Protein AF-A0A966SPL9-F1 (afdb_monomer)

Secondary structure (DSSP, 8-state):
----------S--SSSSSSSSSSSSS--HHHHHHH-GGG--EEEE-SS---EEEE-TT---EEEEEEEEEGGGTEEEEEEEEETTTHHHHHTT----EE-SS--TTPEEEPEEETTSPPPS-SEEEEE-TTSSEEEEEETTEEEEEEEPP-EE-HHHHHHHHHHHHHHHHTTS-TTS-EEE--SSSHHHHHHHHHHHHTT-SSEEE-TTHHHHHHHTT--EEETTEEE------SHHHHHHHHHTT-TT------

pLDDT: mean 76.01, std 19.86, range [29.89, 97.44]

Foldseek 3Di:
DDDDDDDDDDDDPPPPPPPPDPPPPPDQLLCCLVVPVVLWKKKDQDQQFVWWWKDAPVDPKIKIKTWIATPVVRDIDIWIDIPPQQVVCQVVLHDGDTDDNDDDPRIDIAAEDEPPDDDDPDQWHKYQYPSNFWIWIHHNNDTDDRTGHHMGIDCVSVVVSVLCSLVSNCVVPDLADAEEFADLQQPVSVVSQVSSVVVRRDHGHYDVRGPLVCLLVVHWDADPVGTDSDDDLVDPVSVVSSVVSNSPDDPPDDD

Sequence (255 aa):
MKAARILTSLLLAGTLLLTGCQMYDEYGLTHKLWADPSLTDRYTPAGAPNLKSFQRPTSTRTLVAYDEHRERDSSDRRRAFYLPDSAKALAAHRKPGFASSTPGPDWVEIPVITADQAAPDATLYLRLAADNQTFTIFRNGVPDGPYQLPTYVDQSSTAFRVVMTPVAVVAGVPPEQPIVCYCAAGFRSSIMARRLAQAGHREVFNLEGAIFDWACEGRPLVNEHGATQAVHPFNWMGRLMLQRQHCAAVPALRH

Solvent-accessible surface area (backbone atoms only — not comparable to full-atom values): 15230 Å² total; per-residue (Å²): 136,83,88,83,90,85,83,92,85,89,88,85,88,81,85,89,86,84,83,88,80,86,70,75,88,84,68,49,50,45,53,49,63,73,67,41,65,91,60,52,40,40,37,33,59,23,90,72,22,72,68,42,33,33,31,36,92,94,46,91,50,35,38,42,30,32,28,33,27,32,60,83,78,71,43,75,43,81,40,16,32,42,37,73,82,27,51,72,27,40,78,64,53,35,79,56,74,68,49,78,64,70,80,62,91,74,50,44,77,38,54,63,39,51,65,89,51,77,83,69,102,57,56,52,36,35,38,32,37,89,80,53,42,38,33,34,39,30,50,74,82,44,79,50,70,80,40,56,60,60,46,34,72,43,64,67,38,53,54,49,42,67,66,42,40,60,57,31,72,44,68,89,57,60,46,80,52,77,42,77,29,61,34,64,74,28,64,70,15,44,56,44,30,52,51,43,42,74,72,59,31,74,42,60,37,55,42,78,58,12,54,47,45,42,48,43,70,66,48,93,40,72,54,101,90,38,83,46,76,83,74,86,44,91,49,73,66,41,45,48,52,57,63,70,48,85,35,84,81,60,81,77,83,76,132

Mean predicted aligned error: 16.23 Å

Radius of gyration: 30.05 Å; Cα contacts (8 Å, |Δi|>4): 388; chains: 1; bounding box: 77×42×101 Å

Nearest PDB structures (foldseek):
  6j7m-assembly2_N  TM=2.817E-01  e=2.361E-01  Pseudomonas aeruginosa PAO1
  7a0q-assembly1_A  TM=3.431E-01  e=6.034E-01  Fusarium vanettenii 77-13-4
  8pba-assembly1_B  TM=2.883E-01  e=2.985E-01  Caenorhabditis elegans
  6j7m-assembly1_M  TM=2.634E-01  e=5.061E-01  Pseudomonas aeruginosa PAO1

Structure (mmCIF, N/CA/C/O backbone):
data_AF-A0A966SPL9-F1
#
_entry.id   AF-A0A966SPL9-F1
#
loop_
_atom_site.group_PDB
_atom_site.id
_atom_site.type_symbol
_atom_site.label_atom_id
_atom_site.label_alt_id
_atom_site.label_comp_id
_atom_site.label_asym_id
_atom_site.label_entity_id
_atom_site.label_seq_id
_atom_site.pdbx_PDB_ins_code
_atom_site.Cartn_x
_atom_site.Cartn_y
_atom_site.Cartn_z
_atom_site.occupancy
_atom_site.B_iso_or_equiv
_atom_site.auth_seq_id
_atom_site.auth_comp_id
_atom_site.auth_asym_id
_atom_site.auth_atom_id
_atom_site.pdbx_PDB_model_num
ATOM 1 N N . MET A 1 1 ? 51.959 8.895 -71.993 1.00 33.44 1 MET A N 1
ATOM 2 C CA . MET A 1 1 ? 52.442 7.931 -70.976 1.00 33.44 1 MET A CA 1
ATOM 3 C C . MET A 1 1 ? 51.565 8.047 -69.728 1.00 33.44 1 MET A C 1
ATOM 5 O O . MET A 1 1 ? 50.973 9.092 -69.522 1.00 33.44 1 MET A O 1
ATOM 9 N N . LYS A 1 2 ? 51.415 6.926 -69.017 1.00 31.05 2 LYS A N 1
ATOM 10 C CA . LYS A 1 2 ? 50.416 6.514 -68.003 1.00 31.05 2 LYS A CA 1
ATOM 11 C C . LYS A 1 2 ? 50.170 7.453 -66.791 1.00 31.05 2 LYS A C 1
ATOM 13 O O . LYS A 1 2 ? 51.139 7.985 -66.281 1.00 31.05 2 LYS A O 1
ATOM 18 N N . ALA A 1 3 ? 48.899 7.454 -66.325 1.00 32.91 3 ALA A N 1
ATOM 19 C CA . ALA A 1 3 ? 48.345 7.427 -64.939 1.00 32.91 3 ALA A CA 1
ATOM 20 C C . ALA A 1 3 ? 48.834 8.470 -63.886 1.00 32.91 3 ALA A C 1
ATOM 22 O O . ALA A 1 3 ? 49.954 8.931 -63.955 1.00 32.91 3 ALA A O 1
ATOM 23 N N . ALA A 1 4 ? 48.093 8.896 -62.852 1.00 29.89 4 ALA A N 1
ATOM 24 C CA . ALA A 1 4 ? 46.987 8.293 -62.107 1.00 29.89 4 ALA A CA 1
ATOM 25 C C . ALA A 1 4 ? 46.167 9.364 -61.338 1.00 29.89 4 ALA A C 1
ATOM 27 O O . ALA A 1 4 ? 46.662 10.442 -61.022 1.00 29.89 4 ALA A O 1
ATOM 28 N N . ARG A 1 5 ? 44.913 9.016 -61.013 1.00 42.62 5 ARG A N 1
ATOM 29 C CA . ARG A 1 5 ? 44.042 9.654 -60.002 1.00 42.62 5 ARG A CA 1
ATOM 30 C C . ARG A 1 5 ? 44.631 9.456 -58.593 1.00 42.62 5 ARG A C 1
ATOM 32 O O . ARG A 1 5 ? 45.257 8.420 -58.415 1.00 42.62 5 ARG A O 1
ATOM 39 N N . ILE A 1 6 ? 44.337 10.336 -57.617 1.00 34.09 6 ILE A N 1
ATOM 40 C CA . ILE A 1 6 ? 44.024 9.996 -56.201 1.00 34.09 6 ILE A CA 1
ATOM 41 C C . ILE A 1 6 ? 43.721 11.255 -55.343 1.00 34.09 6 ILE A C 1
ATOM 43 O O . ILE A 1 6 ? 44.465 12.227 -55.352 1.00 34.09 6 ILE A O 1
ATOM 47 N N . LEU A 1 7 ? 42.615 11.139 -54.592 1.00 31.17 7 LEU A N 1
ATOM 48 C CA . LEU A 1 7 ? 42.192 11.795 -53.340 1.00 31.17 7 LEU A CA 1
ATOM 49 C C . LEU A 1 7 ? 42.000 13.322 -53.250 1.00 31.17 7 LEU A C 1
ATOM 51 O O . LEU A 1 7 ? 42.842 14.075 -52.773 1.00 31.17 7 LEU A O 1
ATOM 55 N N . THR A 1 8 ? 40.751 13.718 -53.486 1.00 35.28 8 THR A N 1
ATOM 56 C CA . THR A 1 8 ? 40.053 14.781 -52.753 1.00 35.28 8 THR A CA 1
ATOM 57 C C . THR A 1 8 ? 39.432 14.159 -51.501 1.00 35.28 8 THR A C 1
ATOM 59 O O . THR A 1 8 ? 38.478 13.398 -51.643 1.00 35.28 8 THR A O 1
ATOM 62 N N . SER A 1 9 ? 39.962 14.405 -50.297 1.00 33.00 9 SER A N 1
ATOM 63 C CA . SER A 1 9 ? 39.219 14.355 -49.012 1.00 33.00 9 SER A CA 1
ATOM 64 C C . SER A 1 9 ? 40.163 14.524 -47.817 1.00 33.00 9 SER A C 1
ATOM 66 O O . SER A 1 9 ? 40.725 13.561 -47.314 1.00 33.00 9 SER A O 1
ATOM 68 N N . LEU A 1 10 ? 40.322 15.759 -47.341 1.00 35.53 10 LEU A N 1
ATOM 69 C CA . LEU A 1 10 ? 40.847 16.059 -46.005 1.00 35.53 10 LEU A CA 1
ATOM 70 C C . LEU A 1 10 ? 40.585 17.536 -45.713 1.00 35.53 10 LEU A C 1
ATOM 72 O O . LEU A 1 10 ? 41.369 18.376 -46.129 1.00 35.53 10 LEU A O 1
ATOM 76 N N . LEU A 1 11 ? 39.443 17.834 -45.081 1.00 31.98 11 LEU A N 1
ATOM 77 C CA . LEU A 1 11 ? 39.202 18.986 -44.189 1.00 31.98 11 LEU A CA 1
ATOM 78 C C . LEU A 1 11 ? 37.704 19.098 -43.862 1.00 31.98 11 LEU A C 1
ATOM 80 O O . LEU A 1 11 ? 37.014 20.014 -44.288 1.00 31.98 11 LEU A O 1
ATOM 84 N N . LEU A 1 12 ? 37.194 18.127 -43.101 1.00 31.31 12 LEU A N 1
ATOM 85 C CA . LEU A 1 12 ? 35.976 18.286 -42.291 1.00 31.31 12 LEU A CA 1
ATOM 86 C C . LEU A 1 12 ? 35.965 17.256 -41.146 1.00 31.31 12 LEU A C 1
ATOM 88 O O . LEU A 1 12 ? 34.978 16.588 -40.876 1.00 31.31 12 LEU A O 1
ATOM 92 N N . ALA A 1 13 ? 37.116 17.100 -40.486 1.00 32.72 13 ALA A N 1
ATOM 93 C CA . ALA A 1 13 ? 37.315 16.195 -39.350 1.00 32.72 13 ALA A CA 1
ATOM 94 C C . ALA A 1 13 ? 37.688 16.975 -38.074 1.00 32.72 13 ALA A C 1
ATOM 96 O O . ALA A 1 13 ? 38.577 16.574 -37.333 1.00 32.72 13 ALA A O 1
ATOM 97 N N . GLY A 1 14 ? 37.048 18.131 -37.852 1.00 33.28 14 GLY A N 1
ATOM 98 C CA . GLY A 1 14 ? 37.414 19.059 -36.774 1.00 33.28 14 GLY A CA 1
ATOM 99 C C . GLY A 1 14 ? 36.272 19.571 -35.894 1.00 33.28 14 GLY A C 1
ATOM 100 O O . GLY A 1 14 ? 36.529 20.416 -35.048 1.00 33.28 14 GLY A O 1
ATOM 101 N N . THR A 1 15 ? 35.028 19.106 -36.064 1.00 35.25 15 THR A N 1
ATOM 102 C CA . THR A 1 15 ? 33.867 19.658 -35.325 1.00 35.25 15 THR A CA 1
ATOM 103 C C . THR A 1 15 ? 32.837 18.621 -34.856 1.00 35.25 15 THR A C 1
ATOM 105 O O . THR A 1 15 ? 31.697 18.970 -34.576 1.00 35.25 15 THR A O 1
ATOM 108 N N . LEU A 1 16 ? 33.217 17.347 -34.705 1.00 34.78 16 LEU A N 1
ATOM 109 C CA . LEU A 1 16 ? 32.287 16.269 -34.312 1.00 34.78 16 LEU A CA 1
ATOM 110 C C . LEU A 1 16 ? 32.762 15.437 -33.106 1.00 34.78 16 LEU A C 1
ATOM 112 O O . LEU A 1 16 ? 32.490 14.245 -33.025 1.00 34.78 16 LEU A O 1
ATOM 116 N N . LEU A 1 17 ? 33.471 16.057 -32.155 1.00 34.91 17 LEU A N 1
ATOM 117 C CA . LEU A 1 17 ? 34.007 15.367 -30.967 1.00 34.91 17 LEU A CA 1
ATOM 118 C C . LEU A 1 17 ? 33.660 16.015 -29.612 1.00 34.91 17 LEU A C 1
ATOM 120 O O . LEU A 1 17 ? 34.337 15.747 -28.628 1.00 34.91 17 LEU A O 1
ATOM 124 N N . LEU A 1 18 ? 32.597 16.826 -29.512 1.00 32.50 18 LEU A N 1
ATOM 125 C CA . LEU A 1 18 ? 32.206 17.445 -28.227 1.00 32.50 18 LEU A CA 1
ATOM 126 C C . LEU A 1 18 ? 30.717 17.355 -27.843 1.00 32.50 18 LEU A C 1
ATOM 128 O O . LEU A 1 18 ? 30.295 18.031 -26.914 1.00 32.50 18 LEU A O 1
ATOM 132 N N . THR A 1 19 ? 29.909 16.493 -28.466 1.00 37.66 19 THR A N 1
ATOM 133 C CA . THR A 1 19 ? 28.493 16.308 -28.058 1.00 37.66 19 THR A CA 1
ATOM 134 C C . THR A 1 19 ? 28.155 14.900 -27.570 1.00 37.66 19 THR A C 1
ATOM 136 O O . THR A 1 19 ? 26.986 14.551 -27.439 1.00 37.66 19 THR A O 1
ATOM 139 N N . GLY A 1 20 ? 29.158 14.075 -27.271 1.00 35.81 20 GLY A N 1
ATOM 140 C CA . GLY A 1 20 ? 28.961 12.734 -26.725 1.00 35.81 20 GLY A CA 1
ATOM 141 C C . GLY A 1 20 ? 29.459 12.645 -25.290 1.00 35.81 20 GLY A C 1
ATOM 142 O O . GLY A 1 20 ? 30.574 12.181 -25.111 1.00 35.81 20 GLY A O 1
ATOM 143 N N . CYS A 1 21 ? 28.684 13.151 -24.316 1.00 41.44 21 CYS A N 1
ATOM 144 C CA . CYS A 1 21 ? 28.627 12.663 -22.914 1.00 41.44 21 CYS A CA 1
ATOM 145 C C . CYS A 1 21 ? 27.869 13.575 -21.921 1.00 41.44 21 CYS A C 1
ATOM 147 O O . CYS A 1 21 ? 27.764 13.213 -20.759 1.00 41.44 21 CYS A O 1
ATOM 149 N N . GLN A 1 22 ? 27.272 14.703 -22.328 1.00 31.70 22 GLN A N 1
ATOM 150 C CA . GLN A 1 22 ? 26.443 15.530 -21.420 1.00 31.70 22 GLN A CA 1
ATOM 151 C C . GLN A 1 22 ? 24.921 15.288 -21.527 1.00 31.70 22 GLN A C 1
ATOM 153 O O . GLN A 1 22 ? 24.141 16.035 -20.952 1.00 31.70 22 GLN A O 1
ATOM 158 N N . MET A 1 23 ? 24.472 14.240 -22.231 1.00 36.22 23 MET A N 1
ATOM 159 C CA . MET A 1 23 ? 23.039 13.995 -22.499 1.00 36.22 23 MET A CA 1
ATOM 160 C C . MET A 1 23 ? 22.424 12.817 -21.718 1.00 36.22 23 MET A C 1
ATOM 162 O O . MET A 1 23 ? 21.328 12.376 -22.059 1.00 36.22 23 MET A O 1
ATOM 166 N N . TYR A 1 24 ? 23.101 12.272 -20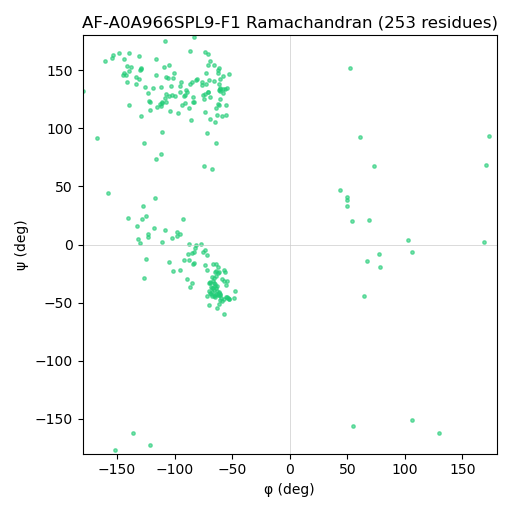.701 1.00 40.44 24 TYR A N 1
ATOM 167 C CA . TYR A 1 24 ? 22.610 11.075 -19.999 1.00 40.44 24 TYR A CA 1
ATOM 168 C C . TYR A 1 24 ? 21.798 11.339 -18.724 1.00 40.44 24 TYR A C 1
ATOM 170 O O . TYR A 1 24 ? 20.963 10.501 -18.390 1.00 40.44 24 TYR A O 1
ATOM 178 N N . ASP A 1 25 ? 21.931 12.500 -18.079 1.00 42.56 25 ASP A N 1
ATOM 179 C CA . ASP A 1 25 ? 21.307 12.701 -16.761 1.00 42.56 25 ASP A CA 1
ATOM 180 C C . ASP A 1 25 ? 19.885 13.303 -16.783 1.00 42.56 25 ASP A C 1
ATOM 182 O O . ASP A 1 25 ? 19.179 13.198 -15.784 1.00 42.56 25 ASP A O 1
ATOM 186 N N . GLU A 1 26 ? 19.385 13.850 -17.907 1.00 42.28 26 GLU A N 1
ATOM 187 C CA . GLU A 1 26 ? 18.095 14.587 -17.906 1.00 42.28 26 GLU A CA 1
ATOM 188 C C . GLU A 1 26 ? 16.996 14.121 -18.899 1.00 42.28 26 GLU A C 1
ATOM 190 O O . GLU A 1 26 ? 15.833 14.508 -18.736 1.00 42.28 26 GLU A O 1
ATOM 195 N N . TYR A 1 27 ? 17.265 13.264 -19.901 1.00 48.50 27 TYR A N 1
ATOM 196 C CA . TYR A 1 27 ? 16.326 13.116 -21.045 1.00 48.50 27 TYR A CA 1
ATOM 197 C C . TYR A 1 27 ? 15.897 11.699 -21.457 1.00 48.50 27 TYR A C 1
ATOM 199 O O . TYR A 1 27 ? 15.080 11.567 -22.371 1.00 48.50 27 TYR A O 1
ATOM 207 N N . GLY A 1 28 ? 16.340 10.631 -20.787 1.00 57.06 28 GLY A N 1
ATOM 208 C CA . GLY A 1 28 ? 15.877 9.278 -21.120 1.00 57.06 28 GLY A CA 1
ATOM 209 C C . GLY A 1 28 ? 14.367 9.120 -20.898 1.00 57.06 28 GLY A C 1
ATOM 210 O O . GLY A 1 28 ? 13.885 9.275 -19.777 1.00 57.06 28 GLY A O 1
ATOM 211 N N . LEU A 1 29 ? 13.595 8.772 -21.932 1.00 60.56 29 LEU A N 1
ATOM 212 C CA . LEU A 1 29 ? 12.152 8.519 -21.790 1.00 60.56 29 LEU A CA 1
ATOM 213 C C . LEU A 1 29 ? 11.863 7.335 -20.861 1.00 60.56 29 LEU A C 1
ATOM 215 O O . LEU A 1 29 ? 10.820 7.296 -20.218 1.00 60.56 29 LEU A O 1
ATOM 219 N N . THR A 1 30 ? 12.810 6.406 -20.718 1.00 60.62 30 THR A N 1
ATOM 220 C CA . THR A 1 30 ? 12.795 5.379 -19.671 1.00 60.62 30 THR A CA 1
ATOM 221 C C . THR A 1 30 ? 12.981 5.978 -18.280 1.00 60.62 30 THR A C 1
ATOM 223 O O . THR A 1 30 ? 12.228 5.625 -17.380 1.00 60.62 30 THR A O 1
ATOM 226 N N . HIS A 1 31 ? 13.920 6.908 -18.089 1.00 58.88 31 HIS A N 1
ATOM 227 C CA . HIS A 1 31 ? 14.069 7.622 -16.821 1.00 58.88 31 HIS A CA 1
ATOM 228 C C . HIS A 1 31 ? 12.778 8.367 -16.476 1.00 58.88 31 HIS A C 1
ATOM 230 O O . HIS A 1 31 ? 12.245 8.155 -15.397 1.00 58.88 31 HIS A O 1
ATOM 236 N N . LYS A 1 32 ? 12.192 9.124 -17.411 1.00 62.41 32 LYS A N 1
ATOM 237 C CA . LYS A 1 32 ? 10.896 9.793 -17.196 1.00 62.41 32 LYS A CA 1
ATOM 238 C C . LYS A 1 32 ? 9.777 8.792 -16.889 1.00 62.41 32 LYS A C 1
ATOM 240 O O . LYS A 1 32 ? 9.093 8.944 -15.889 1.00 62.41 32 LYS A O 1
ATOM 245 N N . LEU A 1 33 ? 9.660 7.698 -17.644 1.00 67.00 33 LEU A N 1
ATOM 246 C CA . LEU A 1 33 ? 8.677 6.640 -17.377 1.00 67.00 33 LEU A CA 1
ATOM 247 C C . LEU A 1 33 ? 8.812 6.040 -15.968 1.00 67.00 33 LEU A C 1
ATOM 249 O O . LEU A 1 33 ? 7.818 5.579 -15.404 1.00 67.00 33 LEU A O 1
ATOM 253 N N . TRP A 1 34 ? 10.030 6.002 -15.410 1.00 67.81 34 TRP A N 1
ATOM 254 C CA . TRP A 1 34 ? 10.285 5.402 -14.104 1.00 67.81 34 TRP A CA 1
ATOM 255 C C . TRP A 1 34 ? 10.424 6.387 -12.927 1.00 67.81 34 TRP A C 1
ATOM 257 O O . TRP A 1 34 ? 10.197 5.987 -11.782 1.00 67.81 34 TRP A O 1
ATOM 267 N N . ALA A 1 35 ? 10.761 7.643 -13.183 1.00 60.22 35 ALA A N 1
ATOM 268 C CA . ALA A 1 35 ? 11.002 8.666 -12.172 1.00 60.22 35 ALA A CA 1
ATOM 269 C C . ALA A 1 35 ? 9.856 9.678 -12.063 1.00 60.22 35 ALA A C 1
ATOM 271 O O . ALA A 1 35 ? 9.796 10.394 -11.070 1.00 60.22 35 ALA A O 1
ATOM 272 N N . ASP A 1 36 ? 8.949 9.735 -13.044 1.00 62.38 36 ASP A N 1
ATOM 273 C CA . ASP A 1 36 ? 7.843 10.688 -13.035 1.00 62.38 36 ASP A CA 1
ATOM 274 C C . ASP A 1 36 ? 6.769 10.282 -12.003 1.00 62.38 36 ASP A C 1
ATOM 276 O O . ASP A 1 36 ? 6.114 9.238 -12.155 1.00 62.38 36 ASP A O 1
ATOM 280 N N . PRO A 1 37 ? 6.569 11.084 -10.938 1.00 58.91 37 PRO A N 1
ATOM 281 C CA . PRO A 1 37 ? 5.554 10.807 -9.932 1.00 58.91 37 PRO A CA 1
ATOM 282 C C . PRO A 1 37 ? 4.130 10.884 -10.501 1.00 58.91 37 PRO A C 1
ATOM 284 O O . PRO A 1 37 ? 3.259 10.192 -9.981 1.00 58.91 37 PRO A O 1
ATOM 287 N N . SER A 1 38 ? 3.890 11.617 -11.599 1.00 58.12 38 SER A N 1
ATOM 288 C CA . SER A 1 38 ? 2.575 11.677 -12.263 1.00 58.12 38 SER A CA 1
ATOM 289 C C . SER A 1 38 ? 2.150 10.347 -12.897 1.00 58.12 38 SER A C 1
ATOM 291 O O . SER A 1 38 ? 0.971 10.130 -13.161 1.00 58.12 38 SER A O 1
ATOM 293 N N . LEU A 1 39 ? 3.095 9.424 -13.101 1.00 58.50 39 LEU A N 1
ATOM 294 C CA . LEU A 1 39 ? 2.841 8.079 -13.627 1.00 58.50 39 LEU A CA 1
ATOM 295 C C . LEU A 1 39 ? 2.690 7.027 -12.519 1.00 58.50 39 LEU A C 1
ATOM 297 O O . LEU A 1 39 ? 2.683 5.824 -12.799 1.00 58.50 39 LEU A O 1
ATOM 301 N N . THR A 1 40 ? 2.618 7.452 -11.255 1.00 66.25 40 THR A N 1
ATOM 302 C CA . THR A 1 40 ? 2.514 6.567 -10.092 1.00 66.25 40 THR A CA 1
ATOM 303 C C . THR A 1 40 ? 1.322 6.969 -9.234 1.00 66.25 40 THR A C 1
ATOM 305 O O . THR A 1 40 ? 1.470 7.707 -8.269 1.00 66.25 40 THR A O 1
ATOM 308 N N . ASP A 1 41 ? 0.151 6.422 -9.557 1.00 74.06 41 ASP A N 1
ATOM 309 C CA . ASP A 1 41 ? -1.036 6.601 -8.721 1.00 74.06 41 ASP A CA 1
ATOM 310 C C . ASP A 1 41 ? -0.846 5.927 -7.359 1.00 74.06 41 ASP A C 1
ATOM 312 O O . ASP A 1 41 ? -0.330 4.801 -7.258 1.00 74.06 41 ASP A O 1
ATOM 316 N N . ARG A 1 42 ? -1.325 6.581 -6.306 1.00 82.19 42 ARG A N 1
ATOM 317 C CA . ARG A 1 42 ? -1.337 6.040 -4.949 1.00 82.19 42 ARG A CA 1
ATOM 318 C C . ARG A 1 42 ? -2.757 5.865 -4.432 1.00 82.19 42 ARG A C 1
ATOM 320 O O . ARG A 1 42 ? -3.731 6.448 -4.910 1.00 82.19 42 ARG A O 1
ATOM 327 N N . TYR A 1 43 ? -2.835 5.013 -3.425 1.00 89.69 43 TYR A N 1
ATOM 328 C CA . TYR A 1 43 ? -3.962 4.899 -2.524 1.00 89.69 43 TYR A CA 1
ATOM 329 C C . TYR A 1 43 ? -3.546 5.484 -1.180 1.00 89.69 43 TYR A C 1
ATOM 331 O O . TYR A 1 43 ? -2.489 5.112 -0.656 1.00 89.69 43 TYR A O 1
ATOM 339 N N . THR A 1 44 ? -4.359 6.384 -0.642 1.00 92.12 44 THR A N 1
ATOM 340 C CA . THR A 1 44 ? -4.140 7.078 0.633 1.00 92.12 44 THR A CA 1
ATOM 341 C C . THR A 1 44 ? -5.410 7.005 1.486 1.00 92.12 44 THR A C 1
ATOM 343 O O . THR A 1 44 ? -6.487 6.707 0.970 1.00 92.12 44 THR A O 1
ATOM 346 N N . PRO A 1 45 ? -5.342 7.237 2.805 1.00 94.38 45 PRO A N 1
ATOM 347 C CA . PRO A 1 45 ? -6.546 7.465 3.599 1.00 94.38 45 PRO A CA 1
ATOM 348 C C . PRO A 1 45 ? -7.278 8.714 3.090 1.00 94.38 45 PRO A C 1
ATOM 350 O O . PRO A 1 45 ? -6.633 9.721 2.792 1.00 94.38 45 PRO A O 1
ATOM 353 N N . ALA A 1 46 ? -8.608 8.663 2.992 1.00 93.19 46 ALA A N 1
ATOM 354 C CA . ALA A 1 46 ? -9.399 9.850 2.682 1.00 93.19 46 ALA A CA 1
ATOM 355 C C . ALA A 1 46 ? -9.218 10.917 3.776 1.00 93.19 46 ALA A C 1
ATOM 357 O O . ALA A 1 46 ? -8.977 10.584 4.938 1.00 93.19 46 ALA A O 1
ATOM 358 N N . GLY A 1 47 ? -9.366 12.201 3.425 1.00 86.50 47 GLY A N 1
ATOM 359 C CA . GLY A 1 47 ? -9.190 13.307 4.383 1.00 86.50 47 GLY A CA 1
ATOM 360 C C . GLY A 1 47 ? -10.088 13.182 5.623 1.00 86.50 47 GLY A C 1
ATOM 361 O O . GLY A 1 47 ? -9.665 13.497 6.736 1.00 86.50 47 GLY A O 1
ATOM 362 N N . ALA A 1 48 ? -11.297 12.644 5.432 1.00 90.12 48 ALA A N 1
ATOM 363 C CA . ALA A 1 48 ? -12.142 12.101 6.488 1.00 90.12 48 ALA A CA 1
ATOM 364 C C . ALA A 1 48 ? -12.224 10.572 6.311 1.00 90.12 48 ALA A C 1
ATOM 366 O O . ALA A 1 48 ? -13.037 10.090 5.524 1.00 90.12 48 ALA A O 1
ATOM 367 N N . PRO A 1 49 ? -11.407 9.777 7.022 1.00 92.25 49 PRO A N 1
ATOM 368 C CA . PRO A 1 49 ? -11.275 8.343 6.757 1.00 92.25 49 PRO A CA 1
ATOM 369 C C . PRO A 1 49 ? -12.488 7.516 7.210 1.00 92.25 49 PRO A C 1
ATOM 371 O O . PRO A 1 49 ? -12.489 6.302 7.018 1.00 92.25 49 PRO A O 1
ATOM 374 N N . ASN A 1 50 ? -13.492 8.119 7.866 1.00 95.06 50 ASN A N 1
ATOM 375 C CA . ASN A 1 50 ? -14.683 7.439 8.397 1.00 95.06 50 ASN A CA 1
ATOM 376 C C . ASN A 1 50 ? -14.341 6.112 9.101 1.00 95.06 50 ASN A C 1
ATOM 378 O O . ASN A 1 50 ? -14.930 5.058 8.820 1.00 95.06 50 ASN A O 1
ATOM 382 N N . LEU A 1 51 ? -13.318 6.150 9.961 1.00 96.25 51 LEU A N 1
ATOM 383 C CA . LEU A 1 51 ? -12.764 4.967 10.604 1.00 96.25 51 LEU A CA 1
ATOM 384 C C . LEU A 1 51 ? -13.844 4.285 11.452 1.00 96.25 51 LEU A C 1
ATOM 386 O O . LEU A 1 51 ? -14.452 4.907 12.318 1.00 96.25 51 LEU A O 1
ATOM 390 N N . LYS A 1 52 ? -14.066 2.997 11.203 1.00 95.88 52 LYS A N 1
ATOM 391 C CA . LYS A 1 52 ? -14.919 2.128 12.016 1.00 95.88 52 LYS A CA 1
ATOM 392 C C . LYS A 1 52 ? -14.165 0.869 12.380 1.00 95.88 52 LYS A C 1
ATOM 394 O O . LYS A 1 52 ? -13.316 0.397 11.621 1.00 95.88 52 LYS A O 1
ATOM 399 N N . SER A 1 53 ? 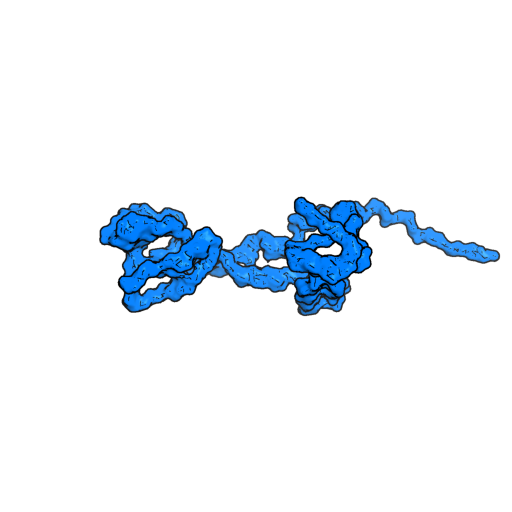-14.525 0.287 13.507 1.00 95.44 53 SER A N 1
ATOM 400 C CA . SER A 1 53 ? -13.944 -0.965 13.964 1.00 95.44 53 SER A CA 1
ATOM 401 C C . SER A 1 53 ? -15.012 -1.927 14.417 1.00 95.44 53 SER A C 1
ATOM 403 O O . SER A 1 53 ? -16.006 -1.525 15.008 1.00 95.44 53 SER A O 1
ATOM 405 N N . PHE A 1 54 ? -14.785 -3.208 14.162 1.00 95.44 54 PHE A N 1
ATOM 406 C CA . PHE A 1 54 ? -15.708 -4.261 14.542 1.00 95.44 54 PHE A CA 1
ATOM 407 C C . PHE A 1 54 ? -14.945 -5.472 15.064 1.00 95.44 54 PHE A C 1
ATOM 409 O O . PHE A 1 54 ? -13.834 -5.773 14.614 1.00 95.44 54 PHE A O 1
ATOM 416 N N . GLN A 1 55 ? -15.558 -6.205 15.982 1.00 94.19 55 GLN A N 1
ATOM 417 C CA . GLN A 1 55 ? -15.028 -7.463 16.485 1.00 94.19 55 GLN A CA 1
ATOM 418 C C . GLN A 1 55 ? -16.159 -8.453 16.723 1.00 94.19 55 GLN A C 1
ATOM 420 O O . GLN A 1 55 ? -17.274 -8.087 17.083 1.00 94.19 55 GLN A O 1
ATOM 425 N N . ARG A 1 56 ? -15.867 -9.733 16.500 1.00 93.44 56 ARG A N 1
ATOM 426 C CA . ARG A 1 56 ? -16.777 -10.812 16.880 1.00 93.44 56 ARG A CA 1
ATOM 427 C C . ARG A 1 56 ? -16.540 -11.170 18.347 1.00 93.44 56 ARG A C 1
ATOM 429 O O . ARG A 1 56 ? -15.373 -11.302 18.709 1.00 93.44 56 ARG A O 1
ATOM 436 N N . PRO A 1 57 ? -17.579 -11.448 19.151 1.00 89.31 57 PRO A N 1
ATOM 437 C CA . PRO A 1 57 ? -17.418 -11.837 20.556 1.00 89.31 57 PRO A CA 1
ATOM 438 C C . PRO A 1 57 ? -16.484 -13.038 20.771 1.00 89.31 57 PRO A C 1
ATOM 440 O O . PRO A 1 57 ? -15.795 -13.132 21.779 1.00 89.31 57 PRO A O 1
ATOM 443 N N . THR A 1 58 ? -16.435 -13.954 19.802 1.00 89.62 58 THR A N 1
ATOM 444 C CA . THR A 1 58 ? -15.620 -15.177 19.841 1.00 89.62 58 THR A CA 1
ATOM 445 C C . THR A 1 58 ? -14.193 -14.995 19.316 1.00 89.62 58 THR A C 1
ATOM 447 O O . THR A 1 58 ? -13.436 -15.963 19.260 1.00 89.62 58 THR A O 1
ATOM 450 N N . SER A 1 59 ? -13.805 -13.789 18.890 1.00 88.81 59 SER A N 1
ATOM 451 C CA . SER A 1 59 ? -12.514 -13.533 18.254 1.00 88.81 59 SER A CA 1
ATOM 452 C C . SER A 1 59 ? -11.797 -12.343 18.871 1.00 88.81 59 SER A C 1
ATOM 454 O O . SER A 1 59 ? -12.387 -11.307 19.144 1.00 88.81 59 SER A O 1
ATOM 456 N N . THR A 1 60 ? -10.478 -12.454 18.986 1.00 88.06 60 THR A N 1
ATOM 457 C CA . THR A 1 60 ? -9.605 -11.334 19.355 1.00 88.06 60 THR A CA 1
ATOM 458 C C . THR A 1 60 ? -9.205 -10.473 18.156 1.00 88.06 60 THR A C 1
ATOM 460 O O . THR A 1 60 ? -8.613 -9.410 18.342 1.00 88.06 60 THR A O 1
ATOM 463 N N . ARG A 1 61 ? -9.542 -10.885 16.923 1.00 93.00 61 ARG A N 1
ATOM 464 C CA . ARG A 1 61 ? -9.248 -10.110 15.710 1.00 93.00 61 ARG A CA 1
ATOM 465 C C . ARG A 1 61 ? -10.166 -8.899 15.634 1.00 93.00 61 ARG A C 1
ATOM 467 O O . ARG A 1 61 ? -11.364 -8.995 15.898 1.00 93.00 61 ARG A O 1
ATOM 474 N N . THR A 1 62 ? -9.600 -7.764 15.253 1.00 94.00 62 THR A N 1
ATOM 475 C CA . THR A 1 62 ? -10.336 -6.511 15.063 1.00 94.00 62 THR A CA 1
ATOM 476 C C . THR A 1 62 ? -10.348 -6.195 13.574 1.00 94.00 62 THR A C 1
ATOM 478 O O . THR A 1 62 ? -9.287 -6.100 12.958 1.00 94.00 62 THR A O 1
ATOM 481 N N . LEU A 1 63 ? -11.532 -6.062 12.979 1.00 95.81 63 LEU A N 1
ATOM 482 C CA . LEU A 1 63 ? -11.673 -5.532 11.626 1.00 95.81 63 LEU A CA 1
ATOM 483 C C . LEU A 1 63 ? -11.673 -4.017 11.716 1.00 95.81 63 LEU A C 1
ATOM 485 O O . LEU A 1 63 ? -12.513 -3.437 12.399 1.00 95.81 63 LEU A O 1
ATOM 489 N N . VAL A 1 64 ? -10.747 -3.393 11.009 1.00 96.75 64 VAL A N 1
ATOM 490 C CA . VAL A 1 64 ? -10.653 -1.944 10.877 1.00 96.75 64 VAL A CA 1
ATOM 491 C C . VAL A 1 64 ? -11.099 -1.590 9.473 1.00 96.75 64 VAL A C 1
ATOM 493 O O . VAL A 1 64 ? -10.542 -2.107 8.506 1.00 96.75 64 VAL A O 1
ATOM 496 N N . ALA A 1 65 ? -12.116 -0.743 9.363 1.00 97.06 65 ALA A N 1
ATOM 497 C CA . ALA A 1 65 ? -12.680 -0.284 8.106 1.00 97.06 65 ALA A CA 1
ATOM 498 C C . ALA A 1 65 ? -12.538 1.234 7.980 1.00 97.06 65 ALA A C 1
ATOM 500 O O . ALA A 1 65 ? -12.839 1.964 8.919 1.00 97.06 65 ALA A O 1
ATOM 501 N N . TYR A 1 66 ? -12.109 1.708 6.819 1.00 97.12 66 TYR A N 1
ATOM 502 C CA . TYR A 1 66 ? -11.873 3.122 6.544 1.00 97.12 66 TYR A CA 1
ATOM 503 C C . TYR A 1 66 ? -12.160 3.431 5.072 1.00 97.12 66 TYR A C 1
ATOM 505 O O . TYR A 1 66 ? -12.275 2.520 4.242 1.00 97.12 66 TYR A O 1
ATOM 513 N N . ASP A 1 67 ? -12.283 4.713 4.767 1.00 97.19 67 ASP A N 1
ATOM 514 C CA . ASP A 1 67 ? -12.421 5.225 3.415 1.00 97.19 67 ASP A CA 1
ATOM 515 C C . ASP A 1 67 ? -11.031 5.542 2.861 1.00 97.19 67 ASP A C 1
ATOM 517 O O . ASP A 1 67 ? -10.238 6.283 3.446 1.00 97.19 67 ASP A O 1
ATOM 521 N N . GLU A 1 68 ? -10.718 4.898 1.745 1.00 95.50 68 GLU A N 1
ATOM 522 C CA . GLU A 1 68 ? -9.474 5.039 1.004 1.00 95.50 68 GLU A CA 1
ATOM 523 C C . GLU A 1 68 ? -9.717 5.924 -0.212 1.00 95.50 68 GLU A C 1
ATOM 525 O O . GLU A 1 68 ? -10.607 5.626 -1.008 1.00 95.50 68 GLU A O 1
ATOM 530 N N . HIS A 1 69 ? -8.880 6.940 -0.380 1.00 91.00 69 HIS A N 1
ATOM 531 C CA . HIS A 1 69 ? -8.829 7.782 -1.559 1.00 91.00 69 HIS A CA 1
ATOM 532 C C . HIS A 1 69 ? -7.920 7.171 -2.627 1.00 91.00 69 HIS A C 1
ATOM 534 O O . HIS A 1 69 ? -6.832 6.655 -2.337 1.00 91.00 69 HIS A O 1
ATOM 540 N N . ARG A 1 70 ? -8.357 7.236 -3.883 1.00 86.38 70 ARG A N 1
ATOM 541 C CA . ARG A 1 70 ? -7.591 6.824 -5.057 1.00 86.38 70 ARG A CA 1
ATOM 542 C C . ARG A 1 70 ? -7.241 8.044 -5.893 1.00 86.38 70 ARG A C 1
ATOM 544 O O . ARG A 1 70 ? -8.125 8.669 -6.463 1.00 86.38 70 ARG A O 1
ATOM 551 N N . GLU A 1 71 ? -5.950 8.302 -6.070 1.00 76.88 71 GLU A N 1
ATOM 552 C CA . GLU A 1 71 ? -5.488 9.470 -6.834 1.00 76.88 71 GLU A CA 1
ATOM 553 C C . GLU A 1 71 ? -5.946 9.437 -8.302 1.00 76.88 71 GLU A C 1
ATOM 555 O O . GLU A 1 71 ? -6.444 10.441 -8.806 1.00 76.88 71 GLU A O 1
ATOM 560 N N . ARG A 1 72 ? -5.861 8.268 -8.964 1.00 72.69 72 ARG A N 1
ATOM 561 C CA . ARG A 1 72 ? -6.129 8.107 -10.410 1.00 72.69 72 ARG A CA 1
ATOM 562 C C . ARG A 1 72 ? -7.436 8.743 -10.885 1.00 72.69 72 ARG A C 1
ATOM 564 O O . ARG A 1 72 ? -7.487 9.326 -11.962 1.00 72.69 72 ARG A O 1
ATOM 571 N N . ASP A 1 73 ? -8.510 8.515 -10.143 1.00 74.50 73 ASP A N 1
ATOM 572 C CA . ASP A 1 73 ? -9.866 8.951 -10.489 1.00 74.50 73 ASP A CA 1
ATOM 573 C C . ASP A 1 73 ? -10.482 9.829 -9.393 1.00 74.50 73 ASP A C 1
ATOM 575 O O . ASP A 1 73 ? -11.669 10.145 -9.456 1.00 74.50 73 ASP A O 1
ATOM 579 N N . SER A 1 74 ? -9.671 10.227 -8.405 1.00 76.81 74 SER A N 1
ATOM 580 C CA . SER A 1 74 ? -10.082 11.021 -7.245 1.00 76.81 74 SER A CA 1
ATOM 581 C C . SER A 1 74 ? -11.318 10.459 -6.531 1.00 76.81 74 SER A C 1
ATOM 583 O O . SER A 1 74 ? -12.141 11.218 -6.020 1.00 76.81 74 SER A O 1
ATOM 585 N N . SER A 1 75 ? -11.472 9.132 -6.514 1.00 82.19 75 SER A N 1
ATOM 586 C CA . SER A 1 75 ? -12.611 8.459 -5.889 1.00 82.19 75 SER A CA 1
ATOM 587 C C . SER A 1 75 ? -12.270 7.892 -4.515 1.00 82.19 75 SER A C 1
ATOM 589 O O . SER A 1 75 ? -11.158 7.415 -4.279 1.00 82.19 75 SER A O 1
ATOM 591 N N . ASP A 1 76 ? -13.268 7.881 -3.633 1.00 91.44 76 ASP A N 1
ATOM 592 C CA . ASP A 1 76 ? -13.175 7.243 -2.324 1.00 91.44 76 ASP A CA 1
ATOM 593 C C . ASP A 1 76 ? -13.874 5.884 -2.336 1.00 91.44 76 ASP A C 1
ATOM 595 O O . ASP A 1 76 ? -14.922 5.689 -2.962 1.00 91.44 76 ASP A O 1
ATOM 599 N N . ARG A 1 77 ? -13.306 4.912 -1.623 1.00 93.50 77 ARG A N 1
ATOM 600 C CA . ARG A 1 77 ? -13.888 3.574 -1.498 1.00 93.50 77 ARG A CA 1
ATOM 601 C C . ARG A 1 77 ? -13.667 2.977 -0.125 1.00 93.50 77 ARG A C 1
ATOM 603 O O . ARG A 1 77 ? -12.613 3.131 0.488 1.00 93.50 77 ARG A O 1
ATOM 610 N N . ARG A 1 78 ? -14.634 2.169 0.306 1.00 96.25 78 ARG A N 1
ATOM 611 C CA . ARG A 1 78 ? -14.529 1.452 1.571 1.00 96.25 78 ARG A CA 1
ATOM 612 C C . ARG A 1 78 ? -13.496 0.329 1.483 1.00 96.25 78 ARG A C 1
ATOM 614 O O . ARG A 1 78 ? -13.507 -0.508 0.567 1.00 96.25 78 ARG A O 1
ATOM 621 N N . ARG A 1 79 ? -12.610 0.285 2.469 1.00 96.44 79 ARG A N 1
ATOM 622 C CA . ARG A 1 79 ? -11.628 -0.779 2.667 1.00 96.44 79 ARG A CA 1
ATOM 623 C C . ARG A 1 79 ? -11.686 -1.269 4.094 1.00 96.44 79 ARG A C 1
ATOM 625 O O . ARG A 1 79 ? -12.024 -0.517 4.999 1.00 96.44 79 ARG A O 1
ATOM 632 N N . ALA A 1 80 ? -11.369 -2.542 4.289 1.00 96.94 80 ALA A N 1
ATOM 633 C CA . ALA A 1 80 ? -11.260 -3.103 5.620 1.00 96.94 80 ALA A CA 1
ATOM 634 C C . ALA A 1 80 ? -10.149 -4.140 5.693 1.00 96.94 80 ALA A C 1
ATOM 636 O O . ALA A 1 80 ? -9.899 -4.853 4.724 1.00 96.94 80 ALA A O 1
ATOM 637 N N . PHE A 1 81 ? -9.478 -4.230 6.831 1.00 96.94 81 PHE A N 1
ATOM 638 C CA . PHE A 1 81 ? -8.414 -5.197 7.078 1.00 96.94 81 PHE A CA 1
ATOM 639 C C . PHE A 1 81 ? -8.462 -5.679 8.527 1.00 96.94 81 PHE A C 1
ATOM 641 O O . PHE A 1 81 ? -9.044 -5.030 9.395 1.00 96.94 81 PHE A O 1
ATOM 648 N N . TYR A 1 82 ? -7.853 -6.832 8.791 1.00 96.06 82 TYR A N 1
ATOM 649 C CA . TYR A 1 82 ? -7.791 -7.395 10.137 1.00 96.06 82 TYR A CA 1
ATOM 650 C C . TYR A 1 82 ? -6.495 -7.014 10.849 1.00 96.06 82 TYR A C 1
ATOM 652 O O . TYR A 1 82 ? -5.411 -7.063 10.257 1.00 96.06 82 TYR A O 1
ATOM 660 N N . LEU A 1 83 ? -6.613 -6.708 12.137 1.00 95.50 83 LEU A N 1
ATOM 661 C CA . LEU A 1 83 ? -5.516 -6.724 13.096 1.00 95.50 83 LEU A CA 1
ATOM 662 C C . LEU A 1 83 ? -5.640 -7.953 14.014 1.00 95.50 83 LEU A C 1
ATOM 664 O O . LEU A 1 83 ? -6.764 -8.336 14.359 1.00 95.50 83 LEU A O 1
ATOM 668 N N . PRO A 1 84 ? -4.507 -8.571 14.404 1.00 94.88 84 PRO A N 1
ATOM 669 C CA . PRO A 1 84 ? -3.126 -8.136 14.141 1.00 94.88 84 PRO A CA 1
ATOM 670 C C . PRO A 1 84 ? -2.569 -8.532 12.759 1.00 94.88 84 PRO A C 1
ATOM 672 O O . PRO A 1 84 ? -1.458 -8.133 12.422 1.00 94.88 84 PRO A O 1
ATOM 675 N N . ASP A 1 85 ? -3.317 -9.272 11.937 1.00 96.31 85 ASP A N 1
ATOM 676 C CA . ASP A 1 85 ? -2.865 -9.839 10.655 1.00 96.31 85 ASP A CA 1
ATOM 677 C C . ASP A 1 85 ? -2.121 -8.846 9.744 1.00 96.31 85 ASP A C 1
ATOM 679 O O . ASP A 1 85 ? -1.128 -9.190 9.101 1.00 96.31 85 ASP A O 1
ATOM 683 N N . SER A 1 86 ? -2.593 -7.599 9.693 1.00 96.56 86 SER A N 1
ATOM 684 C CA . SER A 1 86 ? -2.042 -6.563 8.816 1.00 96.56 86 SER A CA 1
ATOM 685 C C . SER A 1 86 ? -0.887 -5.773 9.433 1.00 96.56 86 SER A C 1
ATOM 687 O O . SER A 1 86 ? -0.232 -5.033 8.705 1.00 96.56 86 SER A O 1
ATOM 689 N N . ALA A 1 87 ? -0.577 -5.936 10.724 1.00 94.69 87 ALA A N 1
ATOM 690 C CA . ALA A 1 87 ? 0.380 -5.091 11.449 1.00 94.69 87 ALA A CA 1
ATOM 691 C C . ALA A 1 87 ? 1.749 -4.996 10.751 1.00 94.69 87 ALA A C 1
ATOM 693 O O . ALA A 1 87 ? 2.267 -3.904 10.530 1.00 94.69 87 ALA A O 1
ATOM 694 N N . LYS A 1 88 ? 2.303 -6.132 10.303 1.00 94.75 88 LYS A N 1
ATOM 695 C CA . LYS A 1 88 ? 3.588 -6.170 9.580 1.00 94.75 88 LYS A CA 1
ATOM 696 C C . LYS A 1 88 ? 3.530 -5.469 8.217 1.00 94.75 88 LYS A C 1
ATOM 698 O O . LYS A 1 88 ? 4.537 -4.932 7.764 1.00 94.75 88 LYS A O 1
ATOM 703 N N . ALA A 1 89 ? 2.389 -5.519 7.529 1.00 92.12 89 ALA A N 1
ATOM 704 C CA . ALA A 1 89 ? 2.217 -4.827 6.253 1.00 92.12 89 ALA A CA 1
ATOM 705 C C . ALA A 1 89 ? 2.122 -3.312 6.466 1.00 92.12 89 ALA A C 1
ATOM 707 O O . ALA A 1 89 ? 2.818 -2.575 5.770 1.00 92.12 89 ALA A O 1
ATOM 708 N N . LEU A 1 90 ? 1.349 -2.877 7.468 1.00 93.81 90 LEU A N 1
ATOM 709 C CA . LEU A 1 90 ? 1.210 -1.469 7.845 1.00 93.81 90 LEU A CA 1
ATOM 710 C C . LEU A 1 90 ? 2.556 -0.864 8.259 1.00 93.81 90 LEU A C 1
ATOM 712 O O . LEU A 1 90 ? 2.952 0.158 7.711 1.00 93.81 90 LEU A O 1
ATOM 716 N N . ALA A 1 91 ? 3.308 -1.551 9.126 1.00 91.88 91 ALA A N 1
ATOM 717 C CA . ALA A 1 91 ? 4.638 -1.116 9.561 1.00 91.88 91 ALA A CA 1
ATOM 718 C C . ALA A 1 91 ? 5.661 -1.020 8.412 1.00 91.88 91 ALA A C 1
ATOM 720 O O . ALA A 1 91 ? 6.645 -0.299 8.515 1.00 91.88 91 ALA A O 1
ATOM 721 N N . ALA A 1 92 ? 5.440 -1.749 7.315 1.00 89.06 92 ALA A N 1
ATOM 722 C CA . ALA A 1 92 ? 6.287 -1.714 6.125 1.00 89.06 92 ALA A CA 1
ATOM 723 C C . ALA A 1 92 ? 5.738 -0.796 5.014 1.00 89.06 92 ALA A C 1
ATOM 725 O O . ALA A 1 92 ? 6.246 -0.855 3.894 1.00 89.06 92 ALA A O 1
ATOM 726 N N . HIS A 1 93 ? 4.675 -0.023 5.275 1.00 84.81 93 HIS A N 1
ATOM 727 C CA . HIS A 1 93 ? 3.948 0.781 4.280 1.00 84.81 93 HIS A CA 1
ATOM 728 C C . HIS A 1 93 ? 3.563 -0.016 3.019 1.00 84.81 93 HIS A C 1
ATOM 730 O O . HIS A 1 93 ? 3.636 0.465 1.886 1.00 84.81 93 HIS A O 1
ATOM 736 N N . ARG A 1 94 ? 3.176 -1.284 3.205 1.00 85.44 94 ARG A N 1
ATOM 737 C CA . ARG A 1 94 ? 2.721 -2.173 2.129 1.00 85.44 94 ARG A CA 1
ATOM 738 C C . ARG A 1 94 ? 1.212 -2.349 2.176 1.00 85.44 94 ARG A C 1
ATOM 740 O O . ARG A 1 94 ? 0.592 -2.289 3.234 1.00 85.44 94 ARG A O 1
ATOM 747 N N . LYS A 1 95 ? 0.638 -2.657 1.011 1.00 90.94 95 LYS A N 1
ATOM 748 C CA . LYS A 1 95 ? -0.780 -2.992 0.867 1.00 90.94 95 LYS A CA 1
ATOM 749 C C . LYS A 1 95 ? -1.151 -4.167 1.794 1.00 90.94 95 LYS A C 1
ATOM 751 O O . LYS A 1 95 ? -0.564 -5.243 1.637 1.00 90.94 95 LYS A O 1
ATOM 756 N N . PRO A 1 96 ? -2.093 -3.998 2.738 1.00 94.44 96 PRO A N 1
ATOM 757 C CA . PRO A 1 96 ? -2.538 -5.083 3.604 1.00 94.44 96 PRO A CA 1
ATOM 758 C C . PRO A 1 96 ? -3.431 -6.074 2.844 1.00 94.44 96 PRO A C 1
ATOM 760 O O . PRO A 1 96 ? -3.935 -5.793 1.752 1.00 94.44 96 PRO A O 1
ATOM 763 N N . GLY A 1 97 ? -3.656 -7.242 3.444 1.00 93.69 97 GLY A N 1
ATOM 764 C CA . GLY A 1 97 ? -4.677 -8.177 2.980 1.00 93.69 97 GLY A CA 1
ATOM 765 C C . GLY A 1 97 ? -6.066 -7.632 3.304 1.00 93.69 97 GLY A C 1
ATOM 766 O O . GLY A 1 97 ? -6.540 -7.789 4.428 1.00 93.69 97 GLY A O 1
ATOM 767 N N . PHE A 1 98 ? -6.701 -6.966 2.338 1.00 95.19 98 PHE A N 1
ATOM 768 C CA . PHE A 1 98 ? -8.046 -6.429 2.532 1.00 95.19 98 PHE A CA 1
ATOM 769 C C . PHE A 1 98 ? -9.094 -7.543 2.614 1.00 95.19 98 PHE A C 1
ATOM 771 O O . PHE A 1 98 ? -9.053 -8.526 1.875 1.00 95.19 98 PHE A O 1
ATOM 778 N N . ALA A 1 99 ? -10.055 -7.343 3.505 1.00 93.00 99 ALA A N 1
ATOM 779 C CA . ALA A 1 99 ? -11.239 -8.157 3.698 1.00 93.00 99 ALA A CA 1
ATOM 780 C C . ALA A 1 99 ? -12.491 -7.411 3.211 1.00 93.00 99 ALA A C 1
ATOM 782 O O . ALA A 1 99 ? -12.436 -6.234 2.844 1.00 93.00 99 ALA A O 1
ATOM 783 N N . SER A 1 100 ? -13.636 -8.097 3.235 1.00 89.19 100 SER A N 1
ATOM 784 C CA . SER A 1 100 ? -14.932 -7.446 3.040 1.00 89.19 100 SER A CA 1
ATOM 785 C C . SER A 1 100 ? -15.124 -6.331 4.069 1.00 89.19 100 SER A C 1
ATOM 787 O O . SER A 1 100 ? -14.877 -6.529 5.259 1.00 89.19 100 SER A O 1
ATOM 789 N N . SER A 1 101 ? -15.581 -5.168 3.608 1.00 83.38 101 SER A N 1
ATOM 790 C CA . SER A 1 101 ? -15.924 -4.037 4.469 1.00 83.38 101 SER A CA 1
ATOM 791 C C . SER A 1 101 ? -17.322 -4.126 5.073 1.00 83.38 101 SER A C 1
ATOM 793 O O . SER A 1 101 ? -17.678 -3.272 5.881 1.00 83.38 101 SER A O 1
ATOM 795 N N . THR A 1 102 ? -18.114 -5.123 4.673 1.00 83.75 102 THR A N 1
ATOM 796 C CA . THR A 1 102 ? -19.463 -5.349 5.193 1.00 83.75 102 THR A CA 1
ATOM 797 C C . THR A 1 102 ? -19.383 -6.222 6.447 1.00 83.75 102 THR A C 1
ATOM 799 O O . THR A 1 102 ? -18.930 -7.369 6.345 1.00 83.75 102 THR A O 1
ATOM 802 N N . PRO A 1 103 ? -19.809 -5.723 7.622 1.00 78.88 103 PRO A N 1
ATOM 803 C CA . PRO A 1 103 ? -19.885 -6.529 8.836 1.00 78.88 103 PRO A CA 1
ATOM 804 C C . PRO A 1 103 ? -20.871 -7.692 8.662 1.00 78.88 103 PRO A C 1
ATOM 806 O O . PRO A 1 103 ? -21.867 -7.577 7.950 1.00 78.88 103 PRO A O 1
ATOM 809 N N . GLY A 1 104 ? -20.592 -8.823 9.309 1.00 82.94 104 GLY A N 1
ATOM 810 C CA . GLY A 1 104 ? -21.555 -9.924 9.417 1.00 82.94 104 GLY A CA 1
ATOM 811 C C . GLY A 1 104 ? -22.547 -9.709 10.572 1.00 82.94 104 GLY A C 1
ATOM 812 O O . GLY A 1 104 ? -22.399 -8.745 11.319 1.00 82.94 104 GLY A O 1
ATOM 813 N N . PRO A 1 105 ? -23.504 -10.628 10.778 1.00 83.50 105 PRO A N 1
ATOM 814 C CA . PRO A 1 105 ? -24.557 -10.475 11.789 1.00 83.50 105 PRO A CA 1
ATOM 815 C C . PRO A 1 105 ? -24.037 -10.451 13.238 1.00 83.50 105 PRO A C 1
ATOM 817 O O . PRO A 1 105 ? -24.535 -9.678 14.044 1.00 83.50 105 PRO A O 1
ATOM 820 N N . ASP A 1 106 ? -22.996 -11.229 13.557 1.00 89.88 106 ASP A N 1
ATOM 821 C CA . ASP A 1 106 ? -22.487 -11.378 14.938 1.00 89.88 106 ASP A CA 1
ATOM 822 C C . ASP A 1 106 ? -21.357 -10.396 15.288 1.00 89.88 106 ASP A C 1
ATOM 824 O O . ASP A 1 106 ? -20.499 -10.670 16.133 1.00 89.88 106 ASP A O 1
ATOM 828 N N . TRP A 1 107 ? -21.267 -9.289 14.560 1.00 91.31 107 TRP A N 1
ATOM 829 C CA . TRP A 1 107 ? -20.201 -8.316 14.741 1.00 91.31 107 TRP A CA 1
ATOM 830 C C . TRP A 1 107 ? -20.658 -7.194 15.655 1.00 91.31 107 TRP A C 1
ATOM 832 O O . TRP A 1 107 ? -21.702 -6.588 15.442 1.00 91.31 107 TRP A O 1
ATOM 842 N N . VAL A 1 108 ? -19.828 -6.887 16.643 1.00 93.38 108 VAL A N 1
ATOM 843 C CA . VAL A 1 108 ? -20.030 -5.770 17.559 1.00 93.38 108 VAL A CA 1
ATOM 844 C C . VAL A 1 108 ? -19.158 -4.613 17.092 1.00 93.38 108 VAL A C 1
ATOM 846 O O . VAL A 1 108 ? -17.961 -4.792 16.849 1.00 93.38 108 VAL A O 1
ATOM 849 N N . GLU A 1 109 ? -19.760 -3.436 16.932 1.00 94.31 109 GLU A N 1
ATOM 850 C CA . GLU A 1 109 ? -19.024 -2.207 16.639 1.00 94.31 109 GLU A CA 1
ATOM 851 C C . GLU A 1 109 ? -18.213 -1.791 17.870 1.00 94.31 109 GLU A C 1
ATOM 853 O O . GLU A 1 109 ? -18.728 -1.697 18.983 1.00 94.31 109 GLU A O 1
ATOM 858 N N . ILE A 1 110 ? -16.919 -1.578 17.659 1.00 94.88 110 ILE A N 1
ATOM 859 C CA . ILE A 1 110 ? -15.998 -1.054 18.661 1.00 94.88 110 ILE A CA 1
ATOM 860 C C . ILE A 1 110 ? -15.988 0.471 18.514 1.00 94.88 110 ILE A C 1
ATOM 862 O O . ILE A 1 110 ? -15.732 0.942 17.398 1.00 94.88 110 ILE A O 1
ATOM 866 N N . PRO A 1 111 ? -16.198 1.236 19.602 1.00 96.69 111 PRO A N 1
ATOM 867 C CA . PRO A 1 111 ? -16.164 2.692 19.563 1.00 96.69 111 PRO A CA 1
ATOM 868 C C . PRO A 1 111 ? -14.854 3.226 18.984 1.00 96.69 111 PRO A C 1
ATOM 870 O O . PRO A 1 111 ? -13.767 2.791 19.371 1.00 96.69 111 PRO A O 1
ATOM 873 N N . VAL A 1 112 ? -14.965 4.203 18.088 1.00 96.75 112 VAL A N 1
ATOM 874 C CA . VAL A 1 112 ? -13.834 4.983 17.581 1.00 96.75 112 VAL A CA 1
ATOM 875 C C . VAL A 1 112 ? -13.995 6.408 18.088 1.00 96.75 112 VAL A C 1
ATOM 877 O O . VAL A 1 112 ? -15.007 7.045 17.811 1.00 96.75 112 VAL A O 1
ATOM 880 N N . ILE A 1 113 ? -13.003 6.889 18.831 1.00 96.00 113 ILE A N 1
ATOM 881 C CA . ILE A 1 113 ? -12.930 8.268 19.313 1.00 96.00 113 ILE A CA 1
ATOM 882 C C . ILE A 1 113 ? -11.832 9.040 18.581 1.00 96.00 113 ILE A C 1
ATOM 884 O O . ILE A 1 113 ? -10.843 8.455 18.133 1.00 96.00 113 ILE A O 1
ATOM 888 N N . THR A 1 114 ? -11.974 10.354 18.479 1.00 94.44 114 THR A N 1
ATOM 889 C CA . THR A 1 114 ? -10.924 11.259 17.995 1.00 94.44 114 THR A CA 1
ATOM 890 C C . THR A 1 114 ? -9.992 11.684 19.134 1.00 94.44 114 THR A C 1
ATOM 892 O O . THR A 1 114 ? -10.259 11.437 20.312 1.00 94.44 114 THR A O 1
ATOM 895 N N . ALA A 1 115 ? -8.844 12.276 18.798 1.00 89.88 115 ALA A N 1
ATOM 896 C CA . ALA A 1 115 ? -7.787 12.600 19.760 1.00 89.88 115 ALA A CA 1
ATOM 897 C C . ALA A 1 115 ? -8.231 13.543 20.896 1.00 89.88 115 ALA A C 1
ATOM 899 O O . ALA A 1 115 ? -7.690 13.463 21.999 1.00 89.88 115 ALA A O 1
ATOM 900 N N . ASP A 1 116 ? -9.200 14.410 20.616 1.00 90.69 116 ASP A N 1
ATOM 901 C CA . ASP A 1 116 ? -9.794 15.412 21.504 1.00 90.69 116 ASP A CA 1
ATOM 902 C C . ASP A 1 116 ? -10.909 14.859 22.404 1.00 90.69 116 ASP A C 1
ATOM 904 O O . ASP A 1 116 ? -11.259 15.472 23.413 1.00 90.69 116 ASP A O 1
ATOM 908 N N . GLN A 1 117 ? -11.452 13.686 22.080 1.00 93.19 117 GLN A N 1
ATOM 909 C CA . GLN A 1 117 ? -12.517 13.065 22.856 1.00 93.19 117 GLN A CA 1
ATOM 910 C C . GLN A 1 117 ? -11.965 12.329 24.087 1.00 93.19 117 GLN A C 1
ATOM 912 O O . GLN A 1 117 ? -10.916 11.672 24.055 1.00 93.19 117 GLN A O 1
ATOM 917 N N . ALA A 1 118 ? -12.702 12.418 25.198 1.00 94.00 118 ALA A N 1
ATOM 918 C CA . ALA A 1 118 ? -12.402 11.658 26.407 1.00 94.00 118 ALA A CA 1
ATOM 919 C C . ALA A 1 118 ? -12.495 10.146 26.138 1.00 94.00 118 ALA A C 1
ATOM 921 O O . ALA A 1 118 ? -13.262 9.695 25.286 1.00 94.00 118 ALA A O 1
ATOM 922 N N . ALA A 1 119 ? -11.705 9.355 26.870 1.00 92.75 119 ALA A N 1
ATOM 923 C CA . ALA A 1 119 ? -11.798 7.904 26.771 1.00 92.75 119 ALA A CA 1
ATOM 924 C C . ALA A 1 119 ? -13.207 7.442 27.194 1.00 92.75 119 ALA A C 1
ATOM 926 O O . ALA A 1 119 ? -13.698 7.906 28.227 1.00 92.75 119 ALA A O 1
ATOM 927 N N . PRO A 1 120 ? -13.861 6.561 26.420 1.00 93.44 120 PRO A N 1
ATOM 928 C CA . PRO A 1 120 ? -15.154 6.017 26.805 1.00 93.44 120 PRO A CA 1
ATOM 929 C C . PRO A 1 120 ? -15.002 5.074 28.003 1.00 93.44 120 PRO A C 1
ATOM 931 O O . PRO A 1 120 ? -13.935 4.492 28.212 1.00 93.44 120 PRO A O 1
ATOM 934 N N . ASP A 1 121 ? -16.094 4.856 28.737 1.00 92.88 121 ASP A N 1
ATOM 935 C CA . ASP A 1 121 ? -16.200 3.764 29.711 1.00 92.88 121 ASP A CA 1
ATOM 936 C C . ASP A 1 121 ? -16.380 2.425 28.972 1.00 92.88 121 ASP A C 1
ATOM 938 O O . ASP A 1 121 ? -17.456 1.832 28.919 1.00 92.88 121 ASP A O 1
ATOM 942 N N . ALA A 1 122 ? -15.328 2.013 28.264 1.00 91.69 122 ALA A N 1
ATOM 943 C CA . ALA A 1 122 ? -15.289 0.797 27.471 1.00 91.69 122 ALA A CA 1
ATOM 944 C C . ALA A 1 122 ? -13.921 0.127 27.599 1.00 91.69 122 ALA A C 1
ATOM 946 O O . ALA A 1 122 ? -12.869 0.764 27.541 1.00 91.69 122 ALA A O 1
ATOM 947 N N . THR A 1 123 ? -13.933 -1.199 27.701 1.00 92.69 123 THR A N 1
ATOM 948 C CA . THR A 1 123 ? -12.714 -2.014 27.750 1.00 92.69 123 THR A CA 1
ATOM 949 C C . THR A 1 123 ? -12.017 -2.120 26.398 1.00 92.69 123 THR A C 1
ATOM 951 O O . THR A 1 123 ? -10.845 -2.485 26.350 1.00 92.69 123 THR A O 1
ATOM 954 N N . LEU A 1 124 ? -12.706 -1.806 25.299 1.00 94.62 124 LEU A N 1
ATOM 955 C CA . LEU A 1 124 ? -12.165 -1.843 23.947 1.00 94.62 124 LEU A CA 1
ATOM 956 C C . LEU A 1 124 ? -12.661 -0.645 23.141 1.00 94.62 124 LEU A C 1
ATOM 958 O O . LEU A 1 124 ? -13.862 -0.491 22.941 1.00 94.62 124 LEU A O 1
ATOM 962 N N . TYR A 1 125 ? -11.733 0.176 22.658 1.00 96.62 125 TYR A N 1
ATOM 963 C CA . TYR A 1 125 ? -12.010 1.288 21.749 1.00 96.62 125 TYR A CA 1
ATOM 964 C C . TYR A 1 125 ? -10.783 1.600 20.885 1.00 96.62 125 TYR A C 1
ATOM 966 O O . TYR A 1 125 ? -9.661 1.189 21.193 1.00 96.62 125 TYR A O 1
ATOM 974 N N . LEU A 1 126 ? -10.987 2.333 19.795 1.00 97.38 126 LEU A N 1
ATOM 975 C CA . LEU A 1 126 ? -9.919 2.897 18.972 1.00 97.38 126 LEU A CA 1
ATOM 976 C C . LEU A 1 126 ? -9.849 4.403 19.188 1.00 97.38 126 LEU A C 1
ATOM 978 O O . LEU A 1 126 ? -10.876 5.061 19.328 1.00 97.38 126 LEU A O 1
ATOM 982 N N . ARG A 1 127 ? -8.640 4.958 19.161 1.00 97.25 127 ARG A N 1
ATOM 983 C CA . ARG A 1 127 ? -8.416 6.403 19.121 1.00 97.25 127 ARG A CA 1
ATOM 984 C C . ARG A 1 127 ? -7.745 6.784 17.812 1.00 97.25 127 ARG A C 1
ATOM 986 O O . ARG A 1 127 ? -6.631 6.330 17.567 1.00 97.25 127 ARG A O 1
ATOM 993 N N . LEU A 1 128 ? -8.410 7.608 17.008 1.00 96.94 128 LEU A N 1
ATOM 994 C CA . LEU A 1 128 ? -7.863 8.241 15.811 1.00 96.94 128 LEU A CA 1
ATOM 995 C C . LEU A 1 128 ? -7.110 9.515 16.215 1.00 96.94 128 LEU A C 1
ATOM 997 O O . LEU A 1 128 ? -7.643 10.362 16.932 1.00 96.94 128 LEU A O 1
ATOM 1001 N N . ALA A 1 129 ? -5.857 9.630 15.791 1.00 95.75 129 ALA A N 1
ATOM 1002 C CA . ALA A 1 129 ? -5.016 10.792 16.030 1.00 95.75 129 ALA A CA 1
ATOM 1003 C C . ALA A 1 129 ? -5.476 11.997 15.193 1.00 95.75 129 ALA A C 1
ATOM 1005 O O . ALA A 1 129 ? -6.221 11.861 14.226 1.00 95.75 129 ALA A O 1
ATOM 1006 N N . ALA A 1 130 ? -5.001 13.191 15.555 1.00 93.62 130 ALA A N 1
ATOM 1007 C CA . ALA A 1 130 ? -5.372 14.443 14.890 1.00 93.62 130 ALA A CA 1
ATOM 1008 C C . ALA A 1 130 ? -4.933 14.524 13.413 1.00 93.62 130 ALA A C 1
ATOM 1010 O O . ALA A 1 130 ? -5.446 15.349 12.666 1.00 93.62 130 ALA A O 1
ATOM 1011 N N . ASP A 1 131 ? -3.997 13.670 12.987 1.00 92.69 131 ASP A N 1
ATOM 1012 C CA . ASP A 1 131 ? -3.573 13.550 11.590 1.00 92.69 131 ASP A CA 1
ATOM 1013 C C . ASP A 1 131 ? -4.591 12.799 10.709 1.00 92.69 131 ASP A C 1
ATOM 1015 O O . ASP A 1 131 ? -4.393 12.719 9.498 1.00 92.69 131 ASP A O 1
ATOM 1019 N N . ASN A 1 132 ? -5.658 12.236 11.298 1.00 91.56 132 ASN A N 1
ATOM 1020 C CA . ASN A 1 132 ? -6.645 11.367 10.648 1.00 91.56 132 ASN A CA 1
ATOM 1021 C C . ASN A 1 132 ? -6.036 10.158 9.913 1.00 91.56 132 ASN A C 1
ATOM 1023 O O . ASN A 1 132 ? -6.675 9.548 9.056 1.00 91.56 132 ASN A O 1
ATOM 1027 N N . GLN A 1 133 ? -4.808 9.778 10.249 1.00 93.00 133 GLN A N 1
ATOM 1028 C CA . GLN A 1 133 ? -4.082 8.690 9.597 1.00 93.00 133 GLN A CA 1
ATOM 1029 C C . GLN A 1 133 ? -3.574 7.669 10.598 1.00 93.00 133 GLN A C 1
ATOM 1031 O O . GLN A 1 133 ? -3.457 6.494 10.257 1.00 93.00 133 GLN A O 1
ATOM 1036 N N . THR A 1 134 ? -3.292 8.083 11.823 1.00 96.56 134 THR A N 1
ATOM 1037 C CA . THR A 1 134 ? -2.743 7.218 12.856 1.00 96.56 134 THR A CA 1
ATOM 1038 C C . THR A 1 134 ? -3.833 6.838 13.845 1.00 96.56 134 THR A C 1
ATOM 1040 O O . THR A 1 134 ? -4.615 7.681 14.271 1.00 96.56 134 THR A O 1
ATOM 1043 N N . PHE A 1 135 ? -3.898 5.574 14.250 1.00 97.31 135 PHE A N 1
ATOM 1044 C CA . PHE A 1 135 ? -4.829 5.119 15.274 1.00 97.31 135 PHE A CA 1
ATOM 1045 C C . PHE A 1 135 ? -4.177 4.147 16.255 1.00 97.31 135 PHE A C 1
ATOM 1047 O O . PHE A 1 135 ? -3.253 3.410 15.915 1.00 97.31 135 PHE A O 1
ATOM 1054 N N . THR A 1 136 ? -4.700 4.116 17.474 1.00 97.44 136 THR A N 1
ATOM 1055 C CA . THR A 1 136 ? -4.267 3.194 18.531 1.00 97.44 136 THR A CA 1
ATOM 1056 C C . THR A 1 136 ? -5.478 2.433 19.046 1.00 97.44 136 THR A C 1
ATOM 1058 O O . THR A 1 136 ? -6.529 3.030 19.283 1.00 97.44 136 THR A O 1
ATOM 1061 N N . ILE A 1 137 ? -5.345 1.121 19.224 1.00 96.56 137 ILE A N 1
ATOM 1062 C CA . ILE A 1 137 ? -6.370 0.293 19.863 1.00 96.56 137 ILE A CA 1
ATOM 1063 C C . ILE A 1 137 ? -6.084 0.274 21.362 1.00 96.56 137 ILE A C 1
ATOM 1065 O O . ILE A 1 137 ? -4.953 0.042 21.766 1.00 96.56 137 ILE A O 1
ATOM 1069 N N . PHE A 1 138 ? -7.094 0.483 22.194 1.00 96.00 138 PHE A N 1
ATOM 1070 C CA . PHE A 1 138 ? -6.982 0.318 23.639 1.00 96.00 138 PHE A CA 1
ATOM 1071 C C . PHE A 1 138 ? -7.753 -0.927 24.060 1.00 96.00 138 PHE A C 1
ATOM 1073 O O . PHE A 1 138 ? -8.932 -1.055 23.739 1.00 96.00 138 PHE A O 1
ATOM 1080 N N . ARG A 1 139 ? -7.092 -1.843 24.774 1.00 93.94 139 ARG A N 1
ATOM 1081 C CA . ARG A 1 139 ? -7.700 -3.027 25.404 1.00 93.94 139 ARG A CA 1
ATOM 1082 C C . ARG A 1 139 ? -7.436 -2.996 26.898 1.00 93.94 139 ARG A C 1
ATOM 1084 O O . ARG A 1 139 ? -6.288 -3.085 27.314 1.00 93.94 139 ARG A O 1
ATOM 1091 N N . ASN A 1 140 ? -8.485 -2.886 27.707 1.00 93.50 140 ASN A N 1
ATOM 1092 C CA . ASN A 1 140 ? -8.405 -2.763 29.164 1.00 93.50 140 ASN A CA 1
ATOM 1093 C C . ASN A 1 140 ? -7.416 -1.660 29.597 1.00 93.50 140 ASN A C 1
ATOM 1095 O O . ASN A 1 140 ? -6.601 -1.860 30.492 1.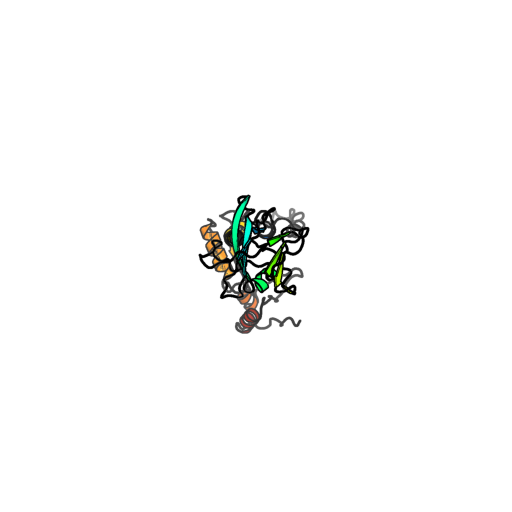00 93.50 140 ASN A O 1
ATOM 1099 N N . GLY A 1 141 ? -7.430 -0.524 28.892 1.00 91.88 141 GLY A N 1
ATOM 1100 C CA . GLY A 1 141 ? -6.498 0.589 29.108 1.00 91.88 141 GLY A CA 1
ATOM 1101 C C . GLY A 1 141 ? -5.085 0.392 28.538 1.00 91.88 141 GLY A C 1
ATOM 1102 O O . GLY A 1 141 ? -4.317 1.349 28.507 1.00 91.88 141 GLY A O 1
ATOM 1103 N N . VAL A 1 142 ? -4.737 -0.797 28.037 1.00 94.94 142 VAL A N 1
ATOM 1104 C CA . VAL A 1 142 ? -3.432 -1.072 27.417 1.00 94.94 142 VAL A CA 1
ATOM 11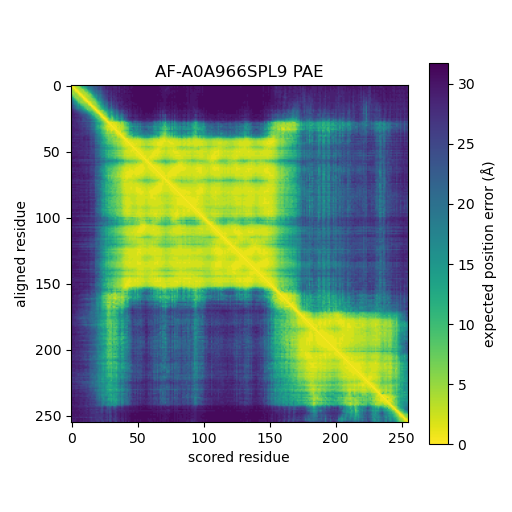05 C C . VAL A 1 142 ? -3.455 -0.653 25.941 1.00 94.94 142 VAL A C 1
ATOM 1107 O O . VAL A 1 142 ? -4.305 -1.149 25.195 1.00 94.94 142 VAL A O 1
ATOM 1110 N N . PRO A 1 143 ? -2.548 0.237 25.495 1.00 96.31 143 PRO A N 1
ATOM 1111 C CA . PRO A 1 143 ? -2.451 0.629 24.095 1.00 96.31 143 PRO A CA 1
ATOM 1112 C C . PRO A 1 143 ? -1.780 -0.457 23.236 1.00 96.31 143 PRO A C 1
ATOM 1114 O O . PRO A 1 143 ? -0.786 -1.064 23.627 1.00 96.31 143 PRO A O 1
ATOM 1117 N N . ASP A 1 144 ? -2.312 -0.649 22.035 1.00 94.94 144 ASP A N 1
ATOM 1118 C CA . ASP A 1 144 ? -1.851 -1.538 20.970 1.00 94.94 144 ASP A CA 1
ATOM 1119 C C . ASP A 1 144 ? -1.758 -0.703 19.678 1.00 94.94 144 ASP A C 1
ATOM 1121 O O . ASP A 1 144 ? -2.768 -0.210 19.163 1.00 94.94 144 ASP A O 1
ATOM 1125 N N . GLY A 1 145 ? -0.531 -0.461 19.210 1.00 92.81 145 GLY A N 1
ATOM 1126 C CA . GLY A 1 145 ? -0.204 0.524 18.173 1.00 92.81 145 GLY A CA 1
ATOM 1127 C C . GLY A 1 145 ? 0.945 1.457 18.596 1.00 92.81 145 GLY A C 1
ATOM 1128 O O . GLY A 1 145 ? 1.678 1.127 19.532 1.00 92.81 145 GLY A O 1
ATOM 1129 N N . PRO A 1 146 ? 1.122 2.619 17.937 1.00 95.56 146 PRO A N 1
ATOM 1130 C CA . PRO A 1 146 ? 0.243 3.202 16.920 1.00 95.56 146 PRO A CA 1
ATOM 1131 C C . PRO A 1 146 ? 0.298 2.466 15.575 1.00 95.56 146 PRO A C 1
ATOM 1133 O O . PRO A 1 146 ? 1.338 1.958 15.158 1.00 95.56 146 PRO A O 1
ATOM 1136 N N . TYR A 1 147 ? -0.832 2.448 14.877 1.00 96.94 147 TYR A N 1
ATOM 1137 C CA . TYR A 1 147 ? -0.973 1.942 13.518 1.00 96.94 147 TYR A CA 1
ATOM 1138 C C . TYR A 1 147 ? -1.263 3.098 12.569 1.00 96.94 147 TYR A C 1
ATOM 1140 O O . TYR A 1 147 ? -2.120 3.928 12.852 1.00 96.94 147 TYR A O 1
ATOM 1148 N N . GLN A 1 148 ? -0.596 3.131 11.419 1.00 96.06 148 GLN A N 1
ATOM 1149 C CA . GLN A 1 148 ? -0.916 4.084 10.360 1.00 96.06 148 GLN A CA 1
ATOM 1150 C C . GLN A 1 148 ? -1.862 3.435 9.345 1.00 96.06 148 GLN A C 1
ATOM 1152 O O . GLN A 1 148 ? -1.666 2.280 8.949 1.00 96.06 148 GLN A O 1
ATOM 1157 N N . LEU A 1 149 ? -2.889 4.167 8.917 1.00 96.38 149 LEU A N 1
ATOM 1158 C CA . LEU A 1 149 ? -3.768 3.747 7.838 1.00 96.38 149 LEU A CA 1
ATOM 1159 C C . LEU A 1 149 ? -2.953 3.576 6.540 1.00 96.38 149 LEU A C 1
ATOM 1161 O O . LEU A 1 149 ? -2.015 4.337 6.286 1.00 96.38 149 LEU A O 1
ATOM 1165 N N . PRO A 1 150 ? -3.276 2.566 5.713 1.00 94.62 150 PRO A N 1
ATOM 1166 C CA . PRO A 1 150 ? -2.459 2.218 4.557 1.00 94.62 150 PRO A CA 1
ATOM 1167 C C . PRO A 1 150 ? -2.281 3.369 3.562 1.00 94.62 150 PRO A C 1
ATOM 1169 O O . PRO A 1 150 ? -3.255 3.938 3.079 1.00 94.62 150 PRO A O 1
ATOM 1172 N N . THR A 1 151 ? -1.028 3.614 3.175 1.00 91.31 151 THR A N 1
ATOM 1173 C CA . THR A 1 151 ? -0.666 4.358 1.962 1.00 91.31 151 THR A CA 1
ATOM 1174 C C . THR A 1 151 ? 0.200 3.462 1.084 1.00 91.31 151 THR A C 1
ATOM 1176 O O . THR A 1 151 ? 1.225 2.964 1.550 1.00 91.31 151 THR A O 1
ATOM 1179 N N . TYR A 1 152 ? -0.192 3.217 -0.167 1.00 87.44 152 TYR A N 1
ATOM 1180 C CA . TYR A 1 152 ? 0.537 2.305 -1.061 1.00 87.44 152 TYR A CA 1
ATOM 1181 C C . TYR A 1 152 ? 0.323 2.631 -2.547 1.00 87.44 152 TYR A C 1
ATOM 1183 O O . TYR A 1 152 ? -0.625 3.311 -2.922 1.00 87.44 152 TYR A O 1
ATOM 1191 N N . VAL A 1 153 ? 1.220 2.139 -3.406 1.00 83.25 153 VAL A N 1
ATOM 1192 C CA . VAL A 1 153 ? 1.208 2.397 -4.859 1.00 83.25 153 VAL A CA 1
ATOM 1193 C C . VAL A 1 153 ? 0.213 1.491 -5.593 1.00 83.25 153 VAL A C 1
ATOM 1195 O O . VAL A 1 153 ? 0.094 0.299 -5.279 1.00 83.25 153 VAL A O 1
ATOM 1198 N N . ASP A 1 154 ? -0.463 2.028 -6.612 1.00 76.12 154 ASP A N 1
ATOM 1199 C CA . ASP A 1 154 ? -1.239 1.240 -7.566 1.00 76.12 154 ASP A CA 1
ATOM 1200 C C . ASP A 1 154 ? -0.313 0.398 -8.458 1.00 76.12 154 ASP A C 1
ATOM 1202 O O . ASP A 1 154 ? 0.371 0.887 -9.357 1.00 76.12 154 ASP A O 1
ATOM 1206 N N . GLN A 1 155 ? -0.309 -0.916 -8.223 1.00 67.56 155 GLN A N 1
ATOM 1207 C CA . GLN A 1 155 ? 0.507 -1.864 -8.987 1.00 67.56 155 GLN A CA 1
ATOM 1208 C C . GLN A 1 155 ? 0.147 -1.900 -10.483 1.00 67.56 155 GLN A C 1
ATOM 1210 O O . GLN A 1 155 ? 0.974 -2.329 -11.292 1.00 67.56 155 GLN A O 1
ATOM 1215 N N . SER A 1 156 ? -1.044 -1.434 -10.885 1.00 62.56 156 SER A N 1
ATOM 1216 C CA . SER A 1 156 ? -1.395 -1.321 -12.307 1.00 62.56 156 SER A CA 1
ATOM 1217 C C . SER A 1 156 ? -0.544 -0.273 -13.033 1.00 62.56 156 SER A C 1
ATOM 1219 O O . SER A 1 156 ? -0.184 -0.486 -14.191 1.00 62.56 156 SER A O 1
ATOM 1221 N N . SER A 1 157 ? -0.121 0.790 -12.344 1.00 61.41 157 SER A N 1
ATOM 1222 C CA . SER A 1 157 ? 0.805 1.794 -12.884 1.00 61.41 157 SER A CA 1
ATOM 1223 C C . SER A 1 157 ? 2.217 1.211 -13.045 1.00 61.41 157 SER A C 1
ATOM 1225 O O . SER A 1 157 ? 2.909 1.488 -14.025 1.00 61.41 157 SER A O 1
ATOM 1227 N N . THR A 1 158 ? 2.629 0.293 -12.160 1.00 64.50 158 THR A N 1
ATOM 1228 C CA . THR A 1 158 ? 3.876 -0.479 -12.322 1.00 64.50 158 THR A CA 1
ATOM 1229 C C . THR A 1 158 ? 3.817 -1.425 -13.525 1.00 64.50 158 THR A C 1
ATOM 1231 O O . THR A 1 158 ? 4.766 -1.484 -14.308 1.00 64.50 158 THR A O 1
ATOM 1234 N N . ALA A 1 159 ? 2.707 -2.145 -13.713 1.00 63.94 159 ALA A N 1
ATOM 1235 C CA . ALA A 1 159 ? 2.526 -3.030 -14.866 1.00 63.94 159 ALA A CA 1
ATOM 1236 C C . ALA A 1 159 ? 2.553 -2.248 -16.191 1.00 63.94 159 ALA A C 1
ATOM 1238 O O . ALA A 1 159 ? 3.248 -2.653 -17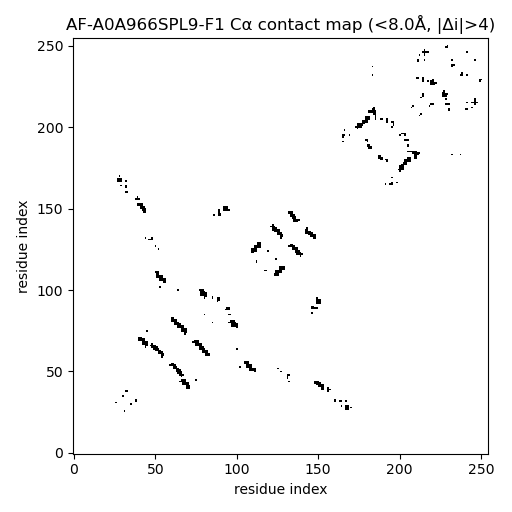.126 1.00 63.94 159 ALA A O 1
ATOM 1239 N N . PHE A 1 160 ? 1.883 -1.093 -16.247 1.00 67.12 160 PHE A N 1
ATOM 1240 C CA . PHE A 1 160 ? 1.939 -0.178 -17.389 1.00 67.12 160 PHE A CA 1
ATOM 1241 C C . PHE A 1 160 ? 3.376 0.262 -17.707 1.00 67.12 160 PHE A C 1
ATOM 1243 O O . PHE A 1 160 ? 3.812 0.152 -18.851 1.00 67.12 160 PHE A O 1
ATOM 1250 N N . ARG A 1 161 ? 4.166 0.658 -16.700 1.00 67.19 161 ARG A N 1
ATOM 1251 C CA . ARG A 1 161 ? 5.580 1.046 -16.881 1.00 67.19 161 ARG A CA 1
ATOM 1252 C C . ARG A 1 161 ? 6.437 -0.094 -17.431 1.00 67.19 161 ARG A C 1
ATOM 1254 O O . ARG A 1 161 ? 7.249 0.116 -18.331 1.00 67.19 161 ARG A O 1
ATOM 1261 N N . VAL A 1 162 ? 6.228 -1.323 -16.964 1.00 67.25 162 VAL A N 1
ATOM 1262 C CA . VAL A 1 162 ? 6.912 -2.513 -17.506 1.00 67.25 162 VAL A CA 1
ATOM 1263 C C . VAL A 1 162 ? 6.530 -2.771 -18.968 1.00 67.25 162 VAL A C 1
ATOM 1265 O O . VAL A 1 162 ? 7.382 -3.182 -19.763 1.00 67.25 162 VAL A O 1
ATOM 1268 N N . VAL A 1 163 ? 5.271 -2.540 -19.341 1.00 70.81 163 VAL A N 1
ATOM 1269 C CA . VAL A 1 163 ? 4.795 -2.667 -20.729 1.00 70.81 163 VAL A CA 1
ATOM 1270 C C . VAL A 1 163 ? 5.356 -1.558 -21.621 1.00 70.81 163 VAL A C 1
ATOM 1272 O O . VAL A 1 163 ? 5.777 -1.856 -22.734 1.00 70.81 163 VAL A O 1
ATOM 1275 N N . MET A 1 164 ? 5.430 -0.322 -21.124 1.00 65.62 164 MET A N 1
ATOM 1276 C CA . MET A 1 164 ? 5.869 0.857 -21.883 1.00 65.62 164 MET A CA 1
ATOM 1277 C C . MET A 1 164 ? 7.385 1.029 -21.961 1.00 65.62 164 MET A C 1
ATOM 1279 O O . MET A 1 164 ? 7.868 1.764 -22.816 1.00 65.62 164 MET A O 1
ATOM 1283 N N . THR A 1 165 ? 8.156 0.343 -21.115 1.00 70.38 165 THR A N 1
ATOM 1284 C CA . THR A 1 165 ? 9.626 0.439 -21.120 1.00 70.38 165 THR A CA 1
ATOM 1285 C C . THR A 1 165 ? 10.237 0.178 -22.506 1.00 70.38 165 THR A C 1
ATOM 1287 O O . THR A 1 165 ? 11.043 0.995 -22.931 1.00 70.38 165 THR A O 1
ATOM 1290 N N . PRO A 1 166 ? 9.851 -0.871 -23.259 1.00 62.06 166 PRO A N 1
ATOM 1291 C CA . PRO A 1 166 ? 10.278 -1.051 -24.646 1.00 62.06 166 PRO A CA 1
ATOM 1292 C C . PRO A 1 166 ? 10.031 0.153 -25.548 1.00 62.06 166 PRO A C 1
ATOM 1294 O O . PRO A 1 166 ? 10.946 0.565 -26.245 1.00 62.06 166 PRO A O 1
ATOM 1297 N N . VAL A 1 167 ? 8.835 0.744 -25.493 1.00 66.81 167 VAL A N 1
ATOM 1298 C CA . VAL A 1 167 ? 8.478 1.924 -26.294 1.00 66.81 167 VAL A CA 1
ATOM 1299 C C . VAL A 1 167 ? 9.342 3.118 -25.893 1.00 66.81 167 VAL A C 1
ATOM 1301 O O . VAL A 1 167 ? 9.868 3.816 -26.749 1.00 66.81 167 VAL A O 1
ATOM 1304 N N . ALA A 1 168 ? 9.558 3.319 -24.593 1.00 64.50 168 ALA A N 1
ATOM 1305 C CA . ALA A 1 168 ? 10.396 4.395 -24.077 1.00 64.50 168 ALA A CA 1
ATOM 1306 C C . ALA A 1 168 ? 11.893 4.223 -24.408 1.00 64.50 168 ALA A C 1
ATOM 1308 O O . ALA A 1 168 ? 12.599 5.220 -24.511 1.00 64.50 168 ALA A O 1
ATOM 1309 N N . VAL A 1 169 ? 12.382 2.987 -24.581 1.00 65.00 169 VAL A N 1
ATOM 1310 C CA . VAL A 1 169 ? 13.773 2.698 -24.989 1.00 65.00 169 VAL A CA 1
ATOM 1311 C C . VAL A 1 169 ? 14.039 3.122 -26.436 1.00 65.00 169 VAL A C 1
ATOM 1313 O O . VAL A 1 169 ? 15.152 3.532 -26.744 1.00 65.00 169 VAL A O 1
ATOM 1316 N N . VAL A 1 170 ? 13.038 3.034 -27.314 1.00 63.84 170 VAL A N 1
ATOM 1317 C CA . VAL A 1 170 ? 13.187 3.317 -28.756 1.00 63.84 170 VAL A CA 1
ATOM 1318 C C . VAL A 1 170 ? 12.476 4.579 -29.212 1.00 63.84 170 VAL A C 1
ATOM 1320 O O . VAL A 1 170 ? 12.488 4.899 -30.396 1.00 63.84 170 VAL A O 1
ATOM 1323 N N . ALA A 1 171 ? 11.842 5.312 -28.305 1.00 60.75 171 ALA A N 1
ATOM 1324 C CA . ALA A 1 171 ? 11.199 6.562 -28.653 1.00 60.75 171 ALA A CA 1
ATOM 1325 C C . ALA A 1 171 ? 12.265 7.561 -29.144 1.00 60.75 171 ALA A C 1
ATOM 1327 O O . ALA A 1 171 ? 13.135 7.986 -28.388 1.00 60.75 171 ALA A O 1
ATOM 1328 N N . GLY A 1 172 ? 12.207 7.879 -30.441 1.00 61.66 172 GLY A N 1
ATOM 1329 C CA . GLY A 1 172 ? 13.218 8.663 -31.161 1.00 61.66 172 GLY A CA 1
ATOM 1330 C C . GLY A 1 172 ? 14.108 7.853 -32.114 1.00 61.66 172 GLY A C 1
ATOM 1331 O O . GLY A 1 172 ? 14.860 8.453 -32.876 1.00 61.66 172 GLY A O 1
ATOM 1332 N N . VAL A 1 173 ? 14.006 6.521 -32.122 1.00 69.50 173 VAL A N 1
ATOM 1333 C CA . VAL A 1 173 ? 14.667 5.636 -33.091 1.00 69.50 173 VAL A CA 1
ATOM 1334 C C . VAL A 1 173 ? 13.696 5.368 -34.250 1.00 69.50 173 VAL A C 1
ATOM 1336 O O . VAL A 1 173 ? 12.612 4.834 -34.009 1.00 69.50 173 VAL A O 1
ATOM 1339 N N . PRO A 1 174 ? 14.032 5.726 -35.502 1.00 75.25 174 PRO A N 1
ATOM 1340 C CA . PRO A 1 174 ? 13.203 5.402 -36.661 1.00 75.25 174 PRO A CA 1
ATOM 1341 C C . PRO A 1 174 ? 12.967 3.883 -36.803 1.00 75.25 174 PRO A C 1
ATOM 1343 O O . PRO A 1 174 ? 13.879 3.103 -36.512 1.00 75.25 174 PRO A O 1
ATOM 1346 N N . PRO A 1 175 ? 11.789 3.427 -37.274 1.00 77.50 175 PRO A N 1
ATOM 1347 C CA . PRO A 1 175 ? 11.488 2.001 -37.469 1.00 77.50 175 PRO A CA 1
ATOM 1348 C C . PRO A 1 175 ? 12.466 1.241 -38.380 1.00 77.50 175 PRO A C 1
ATOM 1350 O O . PRO A 1 175 ? 12.573 0.015 -38.287 1.00 77.50 175 PRO A O 1
ATOM 1353 N N . GLU A 1 176 ? 13.152 1.962 -39.266 1.00 81.06 176 GLU A N 1
ATOM 1354 C CA . GLU A 1 176 ? 14.132 1.459 -40.230 1.00 81.06 176 GLU A CA 1
ATOM 1355 C C . GLU A 1 176 ? 15.552 1.372 -39.665 1.00 81.06 176 GLU A C 1
ATOM 1357 O O . GLU A 1 176 ? 16.411 0.770 -40.297 1.00 81.06 176 GLU A O 1
ATOM 1362 N N . GLN A 1 177 ? 15.834 1.981 -38.511 1.00 82.06 177 GLN A N 1
ATOM 1363 C CA . GLN A 1 177 ? 17.173 1.929 -37.934 1.00 82.06 177 GLN A CA 1
ATOM 1364 C C . GLN A 1 177 ? 17.421 0.546 -37.304 1.00 82.06 177 GLN A C 1
ATOM 1366 O O . GLN A 1 177 ? 16.617 0.123 -36.469 1.00 82.06 177 GLN A O 1
ATOM 1371 N N . PRO A 1 178 ? 18.533 -0.143 -37.632 1.00 85.50 178 PRO A N 1
ATOM 1372 C CA . PRO A 1 178 ? 18.881 -1.410 -36.999 1.00 85.50 178 PRO A CA 1
ATOM 1373 C C . PRO A 1 178 ? 19.086 -1.270 -35.489 1.00 85.50 178 PRO A C 1
ATOM 1375 O O . PRO A 1 178 ? 19.830 -0.401 -35.027 1.00 85.50 178 PRO A O 1
ATOM 1378 N N . ILE A 1 179 ? 18.468 -2.162 -34.714 1.00 84.81 179 ILE A N 1
ATOM 1379 C CA . ILE A 1 179 ? 18.566 -2.202 -33.251 1.00 84.81 179 ILE A CA 1
ATOM 1380 C C . ILE A 1 179 ? 19.116 -3.558 -32.822 1.00 84.81 179 ILE A C 1
ATOM 1382 O O . ILE A 1 179 ? 18.504 -4.592 -33.080 1.00 84.81 179 IL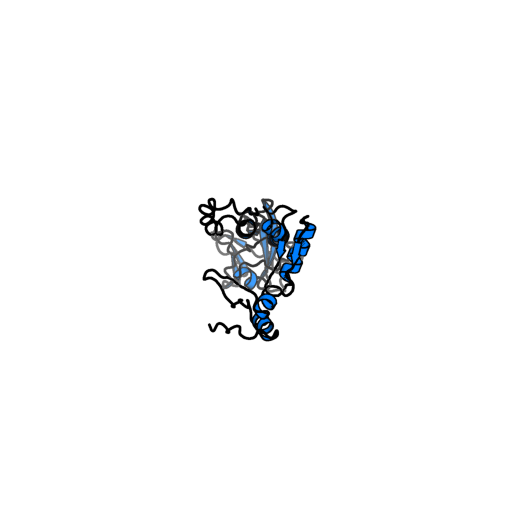E A O 1
ATOM 1386 N N . VAL A 1 180 ? 20.232 -3.560 -32.092 1.00 87.19 180 VAL A N 1
ATOM 1387 C CA . VAL A 1 180 ? 20.763 -4.763 -31.435 1.00 87.19 180 VAL A CA 1
ATOM 1388 C C . VAL A 1 180 ? 20.468 -4.691 -29.939 1.00 87.19 180 VAL A C 1
ATOM 1390 O O . VAL A 1 180 ? 20.985 -3.838 -29.222 1.00 87.19 180 VAL A O 1
ATOM 1393 N N . CYS A 1 181 ? 19.633 -5.604 -29.455 1.00 80.38 181 CYS A N 1
ATOM 1394 C CA . CYS A 1 181 ? 19.331 -5.774 -28.041 1.00 80.38 181 CYS A CA 1
ATOM 1395 C C . CYS A 1 181 ? 20.321 -6.754 -27.407 1.00 80.38 181 CYS A C 1
ATOM 1397 O O . CYS A 1 181 ? 20.485 -7.871 -27.894 1.00 80.38 181 CYS A O 1
ATOM 1399 N N . TYR A 1 182 ? 20.904 -6.398 -26.265 1.00 84.00 182 TYR A N 1
ATOM 1400 C CA . TYR A 1 182 ? 21.676 -7.332 -25.447 1.00 84.00 182 TYR A CA 1
ATOM 1401 C C . TYR A 1 182 ? 21.425 -7.100 -23.952 1.00 84.00 182 TYR A C 1
ATOM 1403 O O . TYR A 1 182 ? 21.023 -6.022 -23.517 1.00 84.00 182 TYR A O 1
ATOM 1411 N N . CYS A 1 183 ? 21.603 -8.148 -23.152 1.00 73.81 183 CYS A N 1
ATOM 1412 C CA . CYS A 1 183 ? 21.659 -8.061 -21.692 1.00 73.81 183 CYS A CA 1
ATOM 1413 C C . CYS A 1 183 ? 22.816 -8.930 -21.181 1.00 73.81 183 CYS A C 1
ATOM 1415 O O . CYS A 1 183 ? 23.672 -9.303 -21.970 1.00 73.81 183 CYS A O 1
ATOM 1417 N N . ALA A 1 184 ? 22.843 -9.284 -19.894 1.00 73.06 184 ALA A N 1
ATOM 1418 C CA . ALA A 1 184 ? 23.864 -10.177 -19.339 1.00 73.06 184 ALA A CA 1
ATOM 1419 C C . ALA A 1 184 ? 23.915 -11.545 -20.057 1.00 73.06 184 ALA A C 1
ATOM 1421 O O . ALA A 1 184 ? 24.914 -11.872 -20.678 1.00 73.06 184 ALA A O 1
ATOM 1422 N N . ALA A 1 185 ? 22.803 -12.291 -20.033 1.00 72.38 185 ALA A N 1
ATOM 1423 C CA . ALA A 1 185 ? 22.717 -13.678 -20.517 1.00 72.38 185 ALA A CA 1
ATOM 1424 C C . ALA A 1 185 ? 21.616 -13.897 -21.584 1.00 72.38 185 ALA A C 1
ATOM 1426 O O . ALA A 1 185 ? 21.026 -14.965 -21.683 1.00 72.38 185 ALA A O 1
ATOM 1427 N N . GLY A 1 186 ? 21.222 -12.851 -22.313 1.00 64.88 186 GLY A N 1
ATOM 1428 C CA . GLY A 1 186 ? 20.258 -12.936 -23.428 1.00 64.88 186 GLY A CA 1
ATOM 1429 C C . GLY A 1 186 ? 18.754 -13.032 -23.096 1.00 64.88 186 GLY A C 1
ATOM 1430 O O . GLY A 1 186 ? 17.928 -12.702 -23.946 1.00 64.88 186 GLY A O 1
ATOM 1431 N N . PHE A 1 187 ? 18.346 -13.416 -21.878 1.00 63.66 187 PHE A N 1
ATOM 1432 C CA . PHE A 1 187 ? 16.915 -13.611 -21.563 1.00 63.66 187 PHE A CA 1
ATOM 1433 C C . PHE A 1 187 ? 16.081 -12.323 -21.674 1.00 63.66 187 PHE A C 1
ATOM 1435 O O . PHE A 1 187 ? 15.100 -12.261 -22.414 1.00 63.66 187 PHE A O 1
ATOM 1442 N N . ARG A 1 188 ? 16.481 -11.257 -20.971 1.00 66.06 188 ARG A N 1
ATOM 1443 C CA . ARG A 1 188 ? 15.732 -9.986 -20.951 1.00 66.06 188 ARG A CA 1
ATOM 1444 C C . ARG A 1 188 ? 15.751 -9.280 -22.304 1.00 66.06 188 ARG A C 1
ATOM 1446 O O . ARG A 1 188 ? 14.751 -8.679 -22.690 1.00 66.06 188 ARG A O 1
ATOM 1453 N N . SER A 1 189 ? 16.879 -9.347 -23.007 1.00 67.25 189 SER A N 1
ATOM 1454 C CA . SER A 1 189 ? 17.031 -8.727 -24.321 1.00 67.25 189 SER A CA 1
ATOM 1455 C C . SER A 1 189 ? 16.205 -9.433 -25.391 1.00 67.25 189 SER A C 1
ATOM 1457 O O . SER A 1 189 ? 15.647 -8.744 -26.235 1.00 67.25 189 SER A O 1
ATOM 1459 N N . SER A 1 190 ? 16.005 -10.754 -25.305 1.00 71.75 190 SER A N 1
ATOM 1460 C CA . SER A 1 190 ? 15.102 -11.472 -26.220 1.00 71.75 190 SER A CA 1
ATOM 1461 C C . SER A 1 190 ? 13.641 -11.007 -26.099 1.00 71.75 190 SER A C 1
ATOM 1463 O O . SER A 1 190 ? 12.958 -10.802 -27.103 1.00 71.75 190 SER A O 1
ATOM 1465 N N . ILE A 1 191 ? 13.173 -10.758 -24.868 1.00 71.94 191 ILE A N 1
ATOM 1466 C CA . ILE A 1 191 ? 11.835 -10.210 -24.604 1.00 71.94 191 ILE A CA 1
ATOM 1467 C C . ILE A 1 191 ? 11.732 -8.795 -25.177 1.00 71.94 191 ILE A C 1
ATOM 1469 O O . ILE A 1 191 ? 10.729 -8.464 -25.807 1.00 71.94 191 ILE A O 1
ATOM 1473 N N . MET A 1 192 ? 12.764 -7.971 -24.977 1.00 71.94 192 MET A N 1
ATOM 1474 C CA . MET A 1 192 ? 12.819 -6.618 -25.529 1.00 71.94 192 MET A CA 1
ATOM 1475 C C . MET A 1 192 ? 12.778 -6.636 -27.060 1.00 71.94 192 MET A C 1
ATOM 1477 O O . MET A 1 192 ? 11.904 -6.002 -27.643 1.00 71.94 192 MET A O 1
ATOM 1481 N N . ALA A 1 193 ? 13.639 -7.429 -27.701 1.00 76.50 193 ALA A N 1
ATOM 1482 C CA . ALA A 1 193 ? 13.708 -7.557 -29.154 1.00 76.50 193 ALA A CA 1
ATOM 1483 C C . ALA A 1 193 ? 12.349 -7.949 -29.756 1.00 76.50 193 ALA A C 1
ATOM 1485 O O . ALA A 1 193 ? 11.870 -7.315 -30.696 1.00 76.50 193 ALA A O 1
ATOM 1486 N N . ARG A 1 194 ? 11.665 -8.928 -29.147 1.00 75.69 194 ARG A N 1
ATOM 1487 C CA . ARG A 1 194 ? 10.316 -9.336 -29.563 1.00 75.69 194 ARG A CA 1
ATOM 1488 C C . ARG A 1 194 ? 9.305 -8.194 -29.457 1.00 75.69 194 ARG A C 1
ATOM 1490 O O . ARG A 1 194 ? 8.479 -8.032 -30.350 1.00 75.69 194 ARG A O 1
ATOM 1497 N N . ARG A 1 195 ? 9.348 -7.416 -28.373 1.00 72.75 195 ARG A N 1
ATOM 1498 C CA . ARG A 1 195 ? 8.425 -6.290 -28.171 1.00 72.75 195 ARG A CA 1
ATOM 1499 C C . ARG A 1 195 ? 8.684 -5.145 -29.152 1.00 72.75 195 ARG A C 1
ATOM 1501 O O . ARG A 1 195 ? 7.724 -4.549 -29.621 1.00 72.75 195 ARG A O 1
ATOM 1508 N N . LEU A 1 196 ? 9.940 -4.869 -29.498 1.00 74.31 196 LEU A N 1
ATOM 1509 C CA . LEU A 1 196 ? 10.291 -3.852 -30.496 1.00 74.31 196 LEU A CA 1
ATOM 1510 C C . LEU A 1 196 ? 9.844 -4.245 -31.906 1.00 74.31 196 LEU A C 1
ATOM 1512 O O . LEU A 1 196 ? 9.277 -3.418 -32.616 1.00 74.31 196 LEU A O 1
ATOM 1516 N N . ALA A 1 197 ? 10.008 -5.518 -32.274 1.00 79.44 197 ALA A N 1
ATOM 1517 C CA . ALA A 1 197 ? 9.473 -6.041 -33.528 1.00 79.44 197 ALA A CA 1
ATOM 1518 C C . ALA A 1 197 ? 7.937 -5.921 -33.580 1.00 79.44 197 ALA A C 1
ATOM 1520 O O . ALA A 1 197 ? 7.376 -5.471 -34.575 1.00 79.44 197 ALA A O 1
ATOM 1521 N N . GLN A 1 198 ? 7.244 -6.245 -32.480 1.00 76.75 198 GLN A N 1
ATOM 1522 C CA . GLN A 1 198 ? 5.789 -6.059 -32.362 1.00 76.75 198 GLN A CA 1
ATOM 1523 C C . GLN A 1 198 ? 5.356 -4.587 -32.421 1.00 76.75 198 GLN A C 1
ATOM 1525 O O . GLN A 1 198 ? 4.238 -4.305 -32.843 1.00 76.75 198 GLN A O 1
ATOM 1530 N N . ALA A 1 199 ? 6.226 -3.659 -32.018 1.00 73.38 199 ALA A N 1
ATOM 1531 C CA . ALA A 1 199 ? 5.991 -2.220 -32.091 1.00 73.38 199 ALA A CA 1
ATOM 1532 C C . ALA A 1 199 ? 6.275 -1.617 -33.484 1.00 73.38 199 ALA A C 1
ATOM 1534 O O . ALA A 1 199 ? 6.076 -0.421 -33.670 1.00 73.38 199 ALA A O 1
ATOM 1535 N N . GLY A 1 200 ? 6.709 -2.424 -34.462 1.00 78.56 200 GLY A N 1
ATOM 1536 C CA . GLY A 1 200 ? 6.869 -2.005 -35.859 1.00 78.56 200 GLY A CA 1
ATOM 1537 C C . GLY A 1 200 ? 8.304 -1.716 -36.309 1.00 78.56 200 GLY A C 1
ATOM 1538 O O . GLY A 1 200 ? 8.495 -1.329 -37.461 1.00 78.56 200 GLY A O 1
ATOM 1539 N N . HIS A 1 201 ? 9.312 -1.935 -35.458 1.00 79.94 201 HIS A N 1
ATOM 1540 C CA . HIS A 1 201 ? 10.712 -1.875 -35.887 1.00 79.94 201 HIS A CA 1
ATOM 1541 C C . HIS A 1 201 ? 11.052 -3.079 -36.767 1.00 79.94 201 HIS A C 1
ATOM 1543 O O . HIS A 1 201 ? 10.755 -4.222 -36.412 1.00 79.94 201 HIS A O 1
ATOM 1549 N N . ARG A 1 202 ? 11.675 -2.823 -37.919 1.00 82.44 202 ARG A N 1
ATOM 1550 C CA . ARG A 1 202 ? 11.877 -3.843 -38.962 1.00 82.44 202 ARG A CA 1
ATOM 1551 C C . ARG A 1 202 ? 13.145 -4.661 -38.757 1.00 82.44 202 ARG A C 1
ATOM 1553 O O . ARG A 1 202 ? 13.142 -5.861 -39.006 1.00 82.44 202 ARG A O 1
ATOM 1560 N N . GLU A 1 203 ? 14.204 -4.020 -38.275 1.00 88.00 203 GLU A N 1
ATOM 1561 C CA . GLU A 1 203 ? 15.533 -4.619 -38.137 1.00 88.00 203 GLU A CA 1
ATOM 1562 C C . GLU A 1 203 ? 15.939 -4.694 -36.663 1.00 88.00 203 GLU A C 1
ATOM 1564 O O . GLU A 1 203 ? 16.758 -3.919 -36.173 1.00 88.00 203 GLU A O 1
ATOM 1569 N N . VAL A 1 204 ? 15.324 -5.626 -35.930 1.00 83.06 204 VAL A N 1
ATOM 1570 C CA . VAL A 1 204 ? 15.620 -5.854 -34.511 1.00 83.06 204 VAL A CA 1
ATOM 1571 C C . VAL A 1 204 ? 16.326 -7.190 -34.327 1.00 83.06 204 VAL A C 1
ATOM 1573 O O . VAL A 1 204 ? 15.779 -8.246 -34.640 1.00 83.06 204 VAL A O 1
ATOM 1576 N N . PHE A 1 205 ? 17.516 -7.144 -33.741 1.00 86.94 205 PHE A N 1
ATOM 1577 C CA . PHE A 1 205 ? 18.358 -8.302 -33.468 1.00 86.94 205 PHE A CA 1
ATOM 1578 C C . PHE A 1 205 ? 18.541 -8.478 -31.962 1.00 86.94 205 PHE A C 1
ATOM 1580 O O . PHE A 1 205 ? 18.612 -7.508 -31.208 1.00 86.94 205 PHE A O 1
ATOM 1587 N N . ASN A 1 206 ? 18.642 -9.723 -31.506 1.00 84.50 206 ASN A N 1
ATOM 1588 C CA . ASN A 1 206 ? 19.113 -10.040 -30.161 1.00 84.50 206 ASN A CA 1
ATOM 1589 C C . ASN A 1 206 ? 20.537 -10.581 -30.280 1.00 84.50 206 ASN A C 1
ATOM 1591 O O . ASN A 1 206 ? 20.757 -11.511 -31.053 1.00 84.50 206 ASN A O 1
ATOM 1595 N N . LEU A 1 207 ? 21.479 -10.012 -29.529 1.00 86.31 207 LEU A N 1
ATOM 1596 C CA . LEU A 1 207 ? 22.864 -10.470 -29.538 1.00 86.31 207 LEU A CA 1
ATOM 1597 C C . LEU A 1 207 ? 22.927 -11.903 -28.999 1.00 86.31 207 LEU A C 1
ATOM 1599 O O . LEU A 1 207 ? 22.562 -12.155 -27.847 1.00 86.31 207 LEU A O 1
ATOM 1603 N N . GLU A 1 208 ? 23.374 -12.826 -29.844 1.00 82.69 208 GLU A N 1
ATOM 1604 C CA . GLU A 1 208 ? 23.595 -14.223 -29.477 1.00 82.69 208 GLU A CA 1
ATOM 1605 C C . GLU A 1 208 ? 24.632 -14.312 -28.353 1.00 82.69 208 GLU A C 1
ATOM 1607 O O . GLU A 1 208 ? 25.614 -13.572 -28.357 1.00 82.69 208 GLU A O 1
ATOM 1612 N N . GLY A 1 209 ? 24.345 -15.116 -27.323 1.00 78.19 209 GLY A N 1
ATOM 1613 C CA . GLY A 1 209 ? 25.185 -15.231 -26.122 1.00 78.19 209 GLY A CA 1
ATOM 1614 C C . GLY A 1 209 ? 25.248 -13.979 -25.222 1.00 78.19 209 GLY A C 1
ATOM 1615 O O . GLY A 1 209 ? 25.600 -14.047 -24.044 1.00 78.19 209 GLY A O 1
ATOM 1616 N N . ALA A 1 210 ? 24.792 -12.834 -25.738 1.00 85.94 210 ALA A N 1
ATOM 1617 C CA . ALA A 1 210 ? 24.765 -11.538 -25.078 1.00 85.94 210 ALA A CA 1
ATOM 1618 C C . ALA A 1 210 ? 26.154 -11.103 -24.557 1.00 85.94 210 ALA A C 1
ATOM 1620 O O . ALA A 1 210 ? 27.173 -11.494 -25.123 1.00 85.94 210 ALA A O 1
ATOM 1621 N N . ILE A 1 211 ? 26.234 -10.229 -23.542 1.00 84.38 211 ILE A N 1
ATOM 1622 C CA . ILE A 1 211 ? 27.540 -9.654 -23.165 1.00 84.38 211 ILE A CA 1
ATOM 1623 C C . ILE A 1 211 ? 28.472 -10.659 -22.467 1.00 84.38 211 ILE A C 1
ATOM 1625 O O . ILE A 1 211 ? 29.682 -10.455 -22.468 1.00 84.38 211 ILE A O 1
ATOM 1629 N N . PHE A 1 212 ? 27.939 -11.731 -21.870 1.00 83.75 212 PHE A N 1
ATOM 1630 C CA . PHE A 1 212 ? 28.762 -12.753 -21.216 1.00 83.75 212 PHE A CA 1
ATOM 1631 C C . PHE A 1 212 ? 29.558 -13.571 -22.233 1.00 83.75 212 PHE A C 1
ATOM 1633 O O . PHE A 1 212 ? 30.783 -13.599 -22.133 1.00 83.75 212 PHE A O 1
ATOM 1640 N N . ASP A 1 213 ? 28.908 -14.130 -23.254 1.00 83.31 213 ASP A N 1
ATOM 1641 C CA . ASP A 1 213 ? 29.608 -14.885 -24.299 1.00 83.31 213 ASP A CA 1
ATOM 1642 C C . ASP A 1 213 ? 30.528 -13.962 -25.107 1.00 83.31 213 ASP A C 1
ATOM 1644 O O . ASP A 1 213 ? 31.671 -14.318 -25.374 1.00 83.31 213 ASP A O 1
ATOM 1648 N N . TRP A 1 214 ? 30.087 -12.732 -25.405 1.00 85.44 214 TRP A N 1
ATOM 1649 C CA . TRP A 1 214 ? 30.922 -11.728 -26.073 1.00 85.44 214 TRP A CA 1
ATOM 1650 C C . TRP A 1 214 ? 32.244 -11.489 -25.331 1.00 85.44 214 TRP A C 1
ATOM 1652 O O . TRP A 1 214 ? 33.310 -11.447 -25.948 1.00 85.44 214 TRP A O 1
ATOM 1662 N N . ALA A 1 215 ? 32.179 -11.361 -24.003 1.00 84.00 215 ALA A N 1
ATOM 1663 C CA . ALA A 1 215 ? 33.357 -11.212 -23.158 1.00 84.00 215 ALA A CA 1
ATOM 1664 C C . ALA A 1 215 ? 34.191 -12.498 -23.092 1.00 84.00 215 ALA A C 1
ATOM 1666 O O . ALA A 1 215 ? 35.415 -12.430 -23.179 1.00 84.00 215 ALA A O 1
ATOM 1667 N N . CYS A 1 216 ? 33.555 -13.670 -22.986 1.00 79.94 216 CYS A N 1
ATOM 1668 C CA . CYS A 1 216 ? 34.267 -14.951 -22.979 1.00 79.94 216 CYS A CA 1
ATOM 1669 C C . CYS A 1 216 ? 34.972 -15.262 -24.300 1.00 79.94 216 CYS A C 1
ATOM 1671 O O . CYS A 1 216 ? 36.012 -15.916 -24.290 1.00 79.94 216 CYS A O 1
ATOM 1673 N N . GLU A 1 217 ? 34.460 -14.761 -25.420 1.00 83.25 217 GLU A N 1
ATOM 1674 C CA . GLU A 1 217 ? 35.103 -14.847 -26.732 1.00 83.25 217 GLU A CA 1
ATOM 1675 C C . GLU A 1 217 ? 36.260 -13.844 -26.900 1.00 83.25 217 GLU A C 1
ATOM 1677 O O . GLU A 1 217 ? 36.890 -13.798 -27.956 1.00 83.25 217 GLU A O 1
ATOM 1682 N N . GLY A 1 218 ? 36.556 -13.031 -25.877 1.00 82.31 218 GLY A N 1
ATOM 1683 C CA . GLY A 1 218 ? 37.642 -12.047 -25.896 1.00 82.31 218 GLY A CA 1
ATOM 1684 C C . GLY A 1 218 ? 37.393 -10.884 -26.856 1.00 82.31 218 GLY A C 1
ATOM 1685 O O . GLY A 1 218 ? 38.340 -10.226 -27.298 1.00 82.31 218 GLY A O 1
ATOM 1686 N N . ARG A 1 219 ? 36.131 -10.634 -27.220 1.00 84.94 219 ARG A N 1
ATOM 1687 C CA . ARG A 1 219 ? 35.778 -9.544 -28.131 1.00 84.94 219 ARG A CA 1
ATOM 1688 C C . ARG A 1 219 ? 35.961 -8.183 -27.448 1.00 84.94 219 ARG A C 1
ATOM 1690 O O . ARG A 1 219 ? 35.861 -8.088 -26.226 1.00 84.94 219 ARG A O 1
ATOM 1697 N N . PRO A 1 220 ? 36.193 -7.103 -28.219 1.00 89.19 220 PRO A N 1
ATOM 1698 C CA . PRO A 1 220 ? 36.426 -5.782 -27.647 1.00 89.19 220 PRO A CA 1
ATOM 1699 C C . PRO A 1 220 ? 35.266 -5.308 -26.764 1.0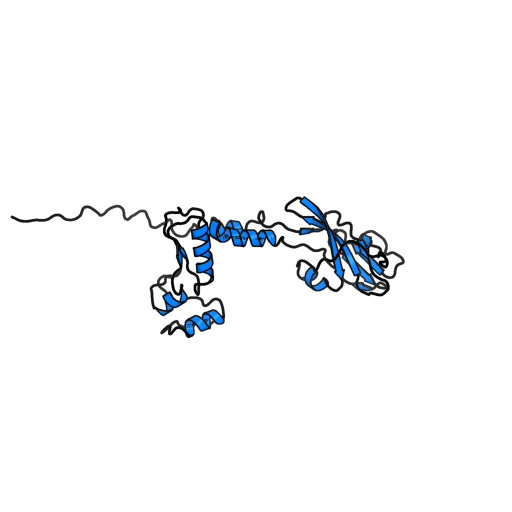0 89.19 220 PRO A C 1
ATOM 1701 O O . PRO A 1 220 ? 34.100 -5.377 -27.164 1.00 89.19 220 PRO A O 1
ATOM 1704 N N . LEU A 1 221 ? 35.608 -4.779 -25.590 1.00 84.94 221 LEU A N 1
ATOM 1705 C CA . LEU A 1 221 ? 34.705 -4.074 -24.687 1.00 84.94 221 LEU A CA 1
ATOM 1706 C C . LEU A 1 221 ? 35.323 -2.730 -24.306 1.00 84.94 221 LEU A C 1
ATOM 1708 O O . LEU A 1 221 ? 36.544 -2.580 -24.250 1.00 84.94 221 LEU A O 1
ATOM 1712 N N . VAL A 1 222 ? 34.467 -1.755 -24.021 1.00 84.94 222 VAL A N 1
ATOM 1713 C CA . VAL A 1 222 ? 34.866 -0.406 -23.617 1.00 84.94 222 VAL A CA 1
ATOM 1714 C C . VAL A 1 222 ? 34.027 0.002 -22.411 1.00 84.94 222 VAL A C 1
ATOM 1716 O O . VAL A 1 222 ? 32.826 -0.266 -22.370 1.00 84.94 222 VAL A O 1
ATOM 1719 N N . ASN A 1 223 ? 34.658 0.630 -21.425 1.00 82.69 223 ASN A N 1
ATOM 1720 C CA . ASN A 1 223 ? 33.992 1.321 -20.325 1.00 82.69 223 ASN A CA 1
ATOM 1721 C C . ASN A 1 223 ? 34.415 2.802 -20.308 1.00 82.69 223 ASN A C 1
ATOM 1723 O O . ASN A 1 223 ? 35.114 3.267 -21.207 1.00 82.69 223 ASN A O 1
ATOM 1727 N N . GLU A 1 224 ? 34.020 3.542 -19.274 1.00 79.50 224 GLU A N 1
ATOM 1728 C CA . GLU A 1 224 ? 34.346 4.970 -19.108 1.00 79.50 224 GLU A CA 1
ATOM 1729 C C . GLU A 1 224 ? 35.857 5.278 -19.119 1.00 79.50 224 GLU A C 1
ATOM 1731 O O . GLU A 1 224 ? 36.256 6.395 -19.432 1.00 79.50 224 GLU A O 1
ATOM 1736 N N . HIS A 1 225 ? 36.706 4.287 -18.828 1.00 84.62 225 HIS A N 1
ATOM 1737 C CA . HIS A 1 225 ? 38.165 4.408 -18.770 1.00 84.62 225 HIS A CA 1
ATOM 1738 C C . HIS A 1 225 ? 38.871 3.838 -20.015 1.00 84.62 225 HIS A C 1
ATOM 1740 O O . HIS A 1 225 ? 40.101 3.774 -20.049 1.00 84.62 225 HIS A O 1
ATOM 1746 N N . GLY A 1 226 ? 38.122 3.414 -21.038 1.00 84.12 226 GLY A N 1
ATOM 1747 C CA . GLY A 1 226 ? 38.657 2.845 -22.276 1.00 84.12 226 GLY A CA 1
ATOM 1748 C C . GLY A 1 226 ? 38.470 1.331 -22.389 1.00 84.12 226 GLY A C 1
ATOM 1749 O O . GLY A 1 226 ? 37.490 0.770 -21.897 1.00 84.12 226 GLY A O 1
ATOM 1750 N N . ALA A 1 227 ? 39.375 0.665 -23.112 1.00 86.88 227 ALA A N 1
ATOM 1751 C CA . ALA A 1 227 ? 39.268 -0.766 -23.393 1.00 86.88 227 ALA A CA 1
ATOM 1752 C C . ALA A 1 227 ? 39.277 -1.597 -22.100 1.00 86.88 227 ALA A C 1
ATOM 1754 O O . ALA A 1 227 ? 40.098 -1.383 -21.208 1.00 86.88 227 ALA A O 1
ATOM 1755 N N . THR A 1 228 ? 38.377 -2.570 -22.004 1.00 81.75 228 THR A N 1
ATOM 1756 C CA . THR A 1 228 ? 38.242 -3.431 -20.827 1.00 81.75 228 THR A CA 1
ATOM 1757 C C . THR A 1 228 ? 37.980 -4.878 -21.227 1.00 81.75 228 THR A C 1
ATOM 1759 O O . THR A 1 228 ? 37.644 -5.168 -22.368 1.00 81.75 228 THR A O 1
ATOM 1762 N N . GLN A 1 229 ? 38.151 -5.787 -20.272 1.00 76.50 229 GLN A N 1
ATOM 1763 C CA . GLN A 1 229 ? 37.732 -7.191 -20.358 1.00 76.50 229 GLN A CA 1
ATOM 1764 C C . GLN A 1 229 ? 36.784 -7.557 -19.206 1.00 76.50 229 GLN A C 1
ATOM 1766 O O . GLN A 1 229 ? 36.439 -8.717 -18.995 1.00 76.50 229 GLN A O 1
ATOM 1771 N N . ALA A 1 230 ? 36.385 -6.563 -18.408 1.00 75.81 230 ALA A N 1
ATOM 1772 C CA . ALA A 1 230 ? 35.567 -6.775 -17.230 1.00 75.81 230 ALA A CA 1
ATOM 1773 C C . ALA A 1 230 ? 34.081 -6.646 -17.575 1.00 75.81 230 ALA A C 1
ATOM 1775 O O . ALA A 1 230 ? 33.633 -5.618 -18.083 1.00 75.81 230 ALA A O 1
ATOM 1776 N N . VAL A 1 231 ? 33.304 -7.665 -17.205 1.00 77.06 231 VAL A N 1
ATOM 1777 C CA . VAL A 1 231 ? 31.839 -7.620 -17.216 1.00 77.06 231 VAL A CA 1
ATOM 1778 C C . VAL A 1 231 ? 31.321 -7.927 -15.817 1.00 77.06 231 VAL A C 1
ATOM 1780 O O . VAL A 1 231 ? 31.731 -8.897 -15.180 1.00 77.06 231 VAL A O 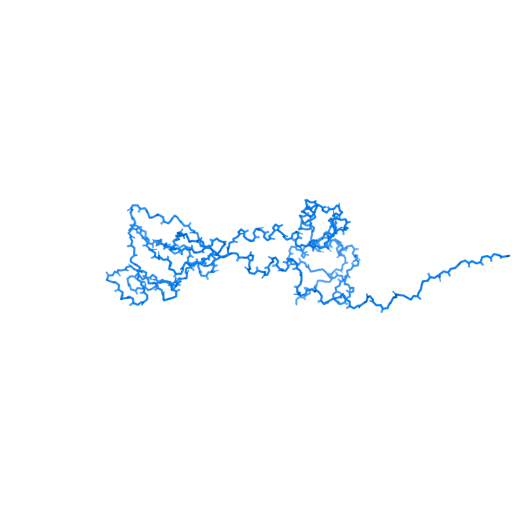1
ATOM 1783 N N . HIS A 1 232 ? 30.414 -7.087 -15.319 1.00 75.06 232 HIS A N 1
ATOM 1784 C CA . HIS A 1 232 ? 29.856 -7.257 -13.985 1.00 75.06 232 HIS A CA 1
ATOM 1785 C C . HIS A 1 232 ? 28.839 -8.418 -13.961 1.00 75.06 232 HIS A C 1
ATOM 1787 O O . HIS A 1 232 ? 27.853 -8.381 -14.702 1.00 75.06 232 HIS A O 1
ATOM 1793 N N . PRO A 1 233 ? 29.001 -9.421 -13.076 1.00 64.44 233 PRO A N 1
ATOM 1794 C CA . PRO A 1 233 ? 28.139 -10.604 -13.047 1.00 64.44 233 PRO A CA 1
ATOM 1795 C C . PRO A 1 233 ? 26.726 -10.339 -12.516 1.00 64.44 233 PRO A C 1
ATOM 1797 O O . PRO A 1 233 ? 25.880 -11.227 -12.584 1.00 64.44 233 PRO A O 1
ATOM 1800 N N . PHE A 1 234 ? 26.465 -9.149 -11.962 1.00 52.72 234 PHE A N 1
ATOM 1801 C CA . PHE A 1 234 ? 25.218 -8.734 -11.299 1.00 52.72 234 PHE A CA 1
ATOM 1802 C C . PHE A 1 234 ? 24.884 -9.508 -10.009 1.00 52.72 234 PHE A C 1
ATOM 1804 O O . PHE A 1 234 ? 24.522 -8.887 -9.015 1.00 52.72 234 PHE A O 1
ATOM 1811 N N . ASN A 1 235 ? 25.031 -10.837 -9.986 1.00 60.03 235 ASN A N 1
ATOM 1812 C CA . ASN A 1 235 ? 24.796 -11.699 -8.827 1.00 60.03 235 ASN A CA 1
ATOM 1813 C C . ASN A 1 235 ? 25.658 -12.984 -8.858 1.00 60.03 235 ASN A C 1
ATOM 1815 O O . ASN A 1 235 ? 26.485 -13.190 -9.749 1.00 60.03 235 ASN A O 1
ATOM 1819 N N . TRP A 1 236 ? 25.463 -13.863 -7.868 1.00 58.81 236 TRP A N 1
ATOM 1820 C CA . TRP A 1 236 ? 26.212 -15.121 -7.742 1.00 58.81 236 TRP A CA 1
ATOM 1821 C C . TRP A 1 236 ? 25.984 -16.086 -8.919 1.00 58.81 236 TRP A C 1
ATOM 1823 O O . TRP A 1 236 ? 26.922 -16.754 -9.347 1.00 58.81 236 TRP A O 1
ATOM 1833 N N . MET A 1 237 ? 24.771 -16.130 -9.483 1.00 58.41 237 MET A N 1
ATOM 1834 C CA . MET A 1 237 ? 24.465 -16.975 -10.642 1.00 58.41 237 MET A CA 1
ATOM 1835 C C . MET A 1 237 ? 25.184 -16.477 -11.895 1.00 58.41 237 MET A C 1
ATOM 1837 O O . MET A 1 237 ? 25.752 -17.279 -12.628 1.00 58.41 237 MET A O 1
ATOM 1841 N N . GLY A 1 238 ? 25.212 -15.163 -12.129 1.00 59.28 238 GLY A N 1
ATOM 1842 C CA . GLY A 1 238 ? 25.947 -14.580 -13.252 1.00 59.28 238 GLY A CA 1
ATOM 1843 C C . GLY A 1 238 ? 27.456 -14.793 -13.134 1.00 59.28 238 GLY A C 1
ATOM 1844 O O . GLY A 1 238 ? 28.115 -15.067 -14.132 1.00 59.28 238 GLY A O 1
ATOM 1845 N N . ARG A 1 239 ? 27.996 -14.791 -11.906 1.00 70.06 239 ARG A N 1
ATOM 1846 C CA . ARG A 1 239 ? 29.400 -15.153 -11.651 1.00 70.06 239 ARG A CA 1
ATOM 1847 C C . ARG A 1 239 ? 29.684 -16.595 -12.073 1.00 70.06 239 ARG A C 1
ATOM 1849 O O . ARG A 1 239 ? 30.710 -16.847 -12.691 1.00 70.06 239 ARG A O 1
ATOM 1856 N N . LEU A 1 240 ? 28.767 -17.520 -11.785 1.00 68.19 240 LEU A N 1
ATOM 1857 C CA . LEU A 1 240 ? 28.892 -18.914 -12.210 1.00 68.19 240 LEU A CA 1
ATOM 1858 C C . LEU A 1 240 ? 28.805 -19.064 -13.736 1.00 68.19 240 LEU A C 1
ATOM 1860 O O . LEU A 1 240 ? 29.520 -19.889 -14.293 1.00 68.19 240 LEU A O 1
ATOM 1864 N N . MET A 1 241 ? 27.961 -18.283 -14.419 1.00 65.25 241 MET A N 1
ATOM 1865 C CA . MET A 1 241 ? 27.854 -18.334 -15.886 1.00 65.25 241 MET A CA 1
ATOM 1866 C C . MET A 1 241 ? 29.152 -17.889 -16.566 1.00 65.25 241 MET A C 1
ATOM 1868 O O . MET A 1 241 ? 29.651 -18.614 -17.422 1.00 65.25 241 MET A O 1
ATOM 1872 N N . LEU A 1 242 ? 29.751 -16.790 -16.094 1.00 64.94 242 LEU A N 1
ATOM 1873 C CA . LEU A 1 242 ? 31.066 -16.328 -16.554 1.00 64.94 242 LEU A CA 1
ATOM 1874 C C . LEU A 1 242 ? 32.205 -17.311 -16.225 1.00 64.94 242 LEU A C 1
ATOM 1876 O O . LEU A 1 242 ? 33.245 -17.270 -16.865 1.00 64.94 242 LEU A O 1
ATOM 1880 N N . GLN A 1 243 ? 32.039 -18.184 -15.224 1.00 62.53 243 GLN A N 1
ATOM 1881 C CA . GLN A 1 243 ? 33.028 -19.213 -14.868 1.00 62.53 243 GLN A CA 1
ATOM 1882 C C . GLN A 1 243 ? 32.839 -20.540 -15.622 1.00 62.53 243 GLN A C 1
ATOM 1884 O O . GLN A 1 243 ? 33.805 -21.279 -15.794 1.00 62.53 243 GLN A O 1
ATOM 1889 N N . ARG A 1 244 ? 31.603 -20.890 -16.010 1.00 52.06 244 ARG A N 1
ATOM 1890 C CA . ARG A 1 244 ? 31.261 -22.179 -16.645 1.00 52.06 244 ARG A CA 1
ATOM 1891 C C . ARG A 1 244 ? 31.482 -22.194 -18.150 1.00 52.06 244 ARG A C 1
ATOM 1893 O O . ARG A 1 244 ? 31.803 -23.241 -18.705 1.00 52.06 244 ARG A O 1
ATOM 1900 N N . GLN A 1 245 ? 31.277 -21.063 -18.806 1.00 53.19 245 GLN A N 1
ATOM 1901 C CA . GLN A 1 245 ? 31.793 -20.845 -20.149 1.00 53.19 245 GLN A CA 1
ATOM 1902 C C . GLN A 1 245 ? 33.297 -20.623 -19.965 1.00 53.19 245 GLN A C 1
ATOM 1904 O O . GLN A 1 245 ? 33.666 -19.878 -19.066 1.00 53.19 245 GLN A O 1
ATOM 1909 N N . HIS A 1 246 ? 34.171 -21.314 -20.700 1.00 49.69 246 HIS A N 1
ATOM 1910 C CA . HIS A 1 246 ? 35.631 -21.228 -20.535 1.00 49.69 246 HIS A CA 1
ATOM 1911 C C . HIS A 1 246 ? 36.174 -19.836 -20.940 1.00 49.69 246 HIS A C 1
ATOM 1913 O O . HIS A 1 246 ? 36.919 -19.702 -21.904 1.00 49.69 246 HIS A O 1
ATOM 1919 N N . CYS A 1 247 ? 35.796 -18.793 -20.202 1.00 53.16 247 CYS A N 1
ATOM 1920 C CA . CYS A 1 247 ? 36.356 -17.452 -20.205 1.00 53.16 247 CYS A CA 1
ATOM 1921 C C . CYS A 1 247 ? 37.807 -17.579 -19.705 1.00 53.16 247 CYS A C 1
ATOM 1923 O O . CYS A 1 247 ? 38.080 -17.513 -18.501 1.00 53.16 247 CYS A O 1
ATOM 1925 N N . ALA A 1 248 ? 38.760 -17.833 -20.601 1.00 43.69 248 ALA A N 1
ATOM 1926 C CA . ALA A 1 248 ? 40.169 -17.769 -20.246 1.00 43.69 248 ALA A CA 1
ATOM 1927 C C . ALA A 1 248 ? 40.507 -16.310 -19.883 1.00 43.69 248 ALA A C 1
ATOM 1929 O O . ALA A 1 248 ? 40.609 -15.453 -20.751 1.00 43.69 248 ALA A O 1
ATOM 1930 N N . ALA A 1 249 ? 40.664 -16.056 -18.579 1.00 46.00 249 ALA A N 1
ATOM 1931 C CA . ALA A 1 249 ? 41.114 -14.805 -17.963 1.00 46.00 249 ALA A CA 1
ATOM 1932 C C . ALA A 1 249 ? 40.125 -13.617 -17.947 1.00 46.00 249 ALA A C 1
ATOM 1934 O O . ALA A 1 249 ? 40.413 -12.547 -18.474 1.00 46.00 249 ALA A O 1
ATOM 1935 N N . VAL A 1 250 ? 39.030 -13.732 -17.185 1.00 40.91 250 VAL A N 1
ATOM 1936 C CA . VAL A 1 250 ? 38.445 -12.545 -16.527 1.00 40.91 250 VAL A CA 1
ATOM 1937 C C . VAL A 1 250 ? 38.974 -12.510 -15.088 1.00 40.91 250 VAL A C 1
ATOM 1939 O O . VAL A 1 250 ? 38.645 -13.410 -14.308 1.00 40.91 250 VAL A O 1
ATOM 1942 N N . PRO A 1 251 ? 39.810 -11.527 -14.695 1.00 42.44 251 PRO A N 1
ATOM 1943 C CA . PRO A 1 251 ? 40.231 -11.399 -13.309 1.00 42.44 251 PRO A CA 1
ATOM 1944 C C . PRO A 1 251 ? 38.982 -11.156 -12.466 1.00 42.44 251 PRO A C 1
ATOM 1946 O O . PRO A 1 251 ? 38.251 -10.187 -12.674 1.00 42.44 251 PRO A O 1
ATOM 1949 N N . ALA A 1 252 ? 38.714 -12.055 -11.522 1.00 40.78 252 ALA A N 1
ATOM 1950 C CA . ALA A 1 252 ? 37.650 -11.854 -10.557 1.00 40.78 252 ALA A CA 1
ATOM 1951 C C . ALA A 1 252 ? 37.944 -10.562 -9.781 1.00 40.78 252 ALA A C 1
ATOM 1953 O O . ALA A 1 252 ? 38.895 -10.518 -9.000 1.00 40.78 252 ALA A O 1
ATOM 1954 N N . LEU A 1 253 ? 37.136 -9.520 -9.997 1.00 35.22 253 LEU A N 1
ATOM 1955 C CA . LEU A 1 253 ? 37.145 -8.326 -9.155 1.00 35.22 253 LEU A CA 1
ATOM 1956 C C . LEU A 1 253 ? 36.911 -8.781 -7.706 1.00 35.22 253 LEU A C 1
ATOM 1958 O O . LEU A 1 253 ? 35.850 -9.325 -7.374 1.00 35.22 253 LEU A O 1
ATOM 1962 N N . ARG A 1 254 ? 37.954 -8.645 -6.880 1.00 30.95 254 ARG A N 1
ATOM 1963 C CA . ARG A 1 254 ? 37.870 -8.782 -5.425 1.00 30.95 254 ARG A CA 1
ATOM 1964 C C . ARG A 1 254 ? 37.240 -7.502 -4.876 1.00 30.95 254 ARG A C 1
ATOM 1966 O O . ARG A 1 254 ? 37.553 -6.421 -5.365 1.00 30.95 254 ARG A O 1
ATOM 19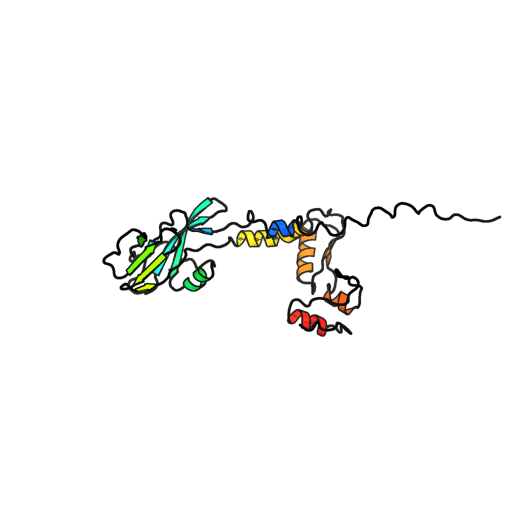73 N N . HIS A 1 255 ? 36.322 -7.683 -3.931 1.00 35.59 255 HIS A N 1
ATOM 1974 C CA . HIS A 1 255 ? 35.696 -6.612 -3.160 1.00 35.59 255 HIS A CA 1
ATOM 1975 C C . HIS A 1 255 ? 36.707 -5.947 -2.229 1.00 35.59 255 HIS A C 1
ATOM 1977 O O . HIS A 1 255 ? 37.600 -6.682 -1.741 1.00 35.59 255 HIS A O 1
#